Protein AF-A0A3D1L2X1-F1 (afdb_monomer)

Mean predicted aligned error: 6.36 Å

Secondary structure (DSSP, 8-state):
-----------------PPPSEEEEEEE-TTSPEEEEEEE-SSS-EEEEEEEEEEESB---SPSS-EEEE-SEEEEEEEE-B--SSS--EEEEEEEEESS-SS----TT-EEPPSS-TT-EE-EE-----TTSSTTS--SS---EEEE--TT-EEE-SS-EEEEEEE-SS--S-GGG-S-S-SSEEEEE-TTS-EEEEESEE-TT----TT-EE-TT-EEEEEPTT-SEEEEEEEEE-SSSSSEEEE-PEEEEETTEEE---TT--EE----HHHHTTTS-HHHHHHH--

Solvent-accessible surface area (backbone atoms only — not comparable to full-atom values): 16672 Å² total; per-residue (Å²): 138,86,84,80,83,82,81,82,80,80,80,80,77,79,77,80,76,76,81,64,59,62,46,79,48,74,49,70,51,98,86,45,28,40,40,36,35,34,35,28,72,43,87,38,60,34,21,36,40,49,51,70,84,40,74,38,53,43,56,86,86,70,69,83,83,40,69,43,82,32,52,56,37,80,35,83,71,56,66,38,47,49,71,53,91,88,61,68,58,44,72,42,71,48,76,48,78,37,84,22,35,42,79,51,76,77,66,77,81,50,69,27,38,53,49,45,56,66,72,41,77,41,35,36,37,81,62,88,74,61,78,38,40,62,45,95,54,57,68,97,67,80,51,63,49,24,28,57,43,52,53,67,43,55,29,25,32,34,51,48,24,28,29,62,44,82,31,43,91,62,86,84,72,64,73,89,75,53,94,57,58,52,50,18,21,39,30,26,42,28,90,51,26,36,32,38,37,36,39,36,27,33,52,91,83,61,84,75,49,77,62,38,77,44,50,26,71,36,82,64,34,21,28,26,85,92,34,58,45,38,39,39,34,34,35,24,44,41,77,88,49,93,59,66,48,61,48,81,70,21,30,31,56,43,100,90,38,65,41,73,81,47,61,89,48,78,34,54,30,50,73,56,57,74,64,41,35,70,90,46,53,77,68,51,38,70,73,74,61,118

Nearest PDB structures (foldseek):
  1zle-assembly3_C  TM=5.159E-01  e=8.251E-01  Pyrenophora tritici-repentis
  1zld-assembly1_A  TM=5.519E-01  e=1.074E+00  Pyrenophora tritici-repentis
  1zle-assembly2_B  TM=5.182E-01  e=1.019E+00  Pyrenophora tritici-repentis
  2kha-assembly1_A  TM=4.573E-01  e=3.806E+00  Plodia interpunctella
  1zlg-assembly1_A  TM=1.936E-01  e=1.726E+00  Homo sapiens

Sequence (290 aa):
MLKTLLFASFIFTVFAAKAQLVDVEYNYNNVGDCILGAHNQSKTPLYMNLWFTTLENTSFREPLPYIKKLDPGFNSLFTLPRESDEGAPYFIFQVKTFRSDPVPVINLDFPYLIPFAPGTKVKPVDVKNIDGFWGAEAPKAWKATGFEATPGMSVFAVRQGQVVEIAGARRTDDAQTWYNTWTNAITLLQPDGTLIIYRNVTDPQGNLALNQKIHAGELLGEVAPGSTELVVVVCHYSLYTEGLQFIIPQFLTAPSKTEIVNSAQNIEVVHPNEVRGLEMTKKEQRQLLK

Radius of gyration: 24.03 Å; Cα contacts (8 Å, |Δi|>4): 639; chains: 1; bounding box: 69×79×59 Å

pLDDT: mean 91.43, std 13.4, range [33.56, 98.81]

Foldseek 3Di:
DDDDDDDDDDPPPPPPDDDDQKDKDWDADPQQKIWIKMARQAQAKKKKFKDWPDKDQWDDDDDPRQIDIDGHGMDTGDITDGNDPPDHIDTDMDMDMWRFPQDFPDDQQQAFFDFADFQDKKFKEDDPAPQQFAHRDGPPDFDKIKIFDDWFGWTFGRAKFFWQDAAAPDDDDDPVSDPTRAHQKTWGQHPRGKIKMKHQHHAPVPPDDGRDIGFGGHTPGTRHPPDRMIMMWIWTHHPPDPDIDTGQHFYPQDPPDTHRHYRVDIGRGDDQLVSRCPPPDPVCSVVPVD

Structure (mmCIF, N/CA/C/O backbone):
data_AF-A0A3D1L2X1-F1
#
_entry.id   AF-A0A3D1L2X1-F1
#
loop_
_atom_site.group_PDB
_atom_site.id
_atom_site.type_symbol
_atom_site.label_atom_id
_atom_site.label_alt_id
_atom_site.label_comp_id
_atom_site.label_asym_id
_atom_site.label_entity_id
_atom_site.label_seq_id
_atom_site.pdbx_PDB_ins_code
_atom_site.Cartn_x
_atom_site.Cartn_y
_atom_site.Cartn_z
_atom_site.occupancy
_atom_site.B_iso_or_equiv
_atom_site.auth_seq_id
_atom_site.auth_comp_id
_atom_site.auth_asym_id
_atom_site.auth_atom_id
_atom_site.pdbx_PDB_model_num
ATOM 1 N N . MET A 1 1 ? 41.906 58.406 -20.140 1.00 37.94 1 MET A N 1
ATOM 2 C CA . MET A 1 1 ? 41.314 57.177 -20.712 1.00 37.94 1 MET A CA 1
ATOM 3 C C . MET A 1 1 ? 40.817 56.309 -19.567 1.00 37.94 1 MET A C 1
ATOM 5 O O . MET A 1 1 ? 41.631 55.742 -18.851 1.00 37.94 1 MET A O 1
ATOM 9 N N . LEU A 1 2 ? 39.504 56.292 -19.339 1.00 33.56 2 LEU A N 1
ATOM 10 C CA . LEU A 1 2 ? 38.855 55.536 -18.267 1.00 33.56 2 LEU A CA 1
ATOM 11 C C . LEU A 1 2 ? 38.567 54.120 -18.793 1.00 33.56 2 LEU A C 1
ATOM 13 O O . LEU A 1 2 ? 37.816 53.976 -19.754 1.00 33.56 2 LEU A O 1
ATOM 17 N N . LYS A 1 3 ? 39.215 53.091 -18.234 1.00 38.41 3 LYS A N 1
ATOM 18 C CA . LYS A 1 3 ? 38.955 51.689 -18.595 1.00 38.41 3 LYS A CA 1
ATOM 19 C C . LYS A 1 3 ? 37.738 51.196 -17.816 1.00 38.41 3 LYS A C 1
ATOM 21 O O . LYS A 1 3 ? 37.816 50.984 -16.611 1.00 38.41 3 LYS A O 1
ATOM 26 N N . THR A 1 4 ? 36.621 51.031 -18.511 1.00 45.16 4 THR A N 1
ATOM 27 C CA . THR A 1 4 ? 35.397 50.407 -18.007 1.00 45.16 4 THR A CA 1
ATOM 28 C C . THR A 1 4 ? 35.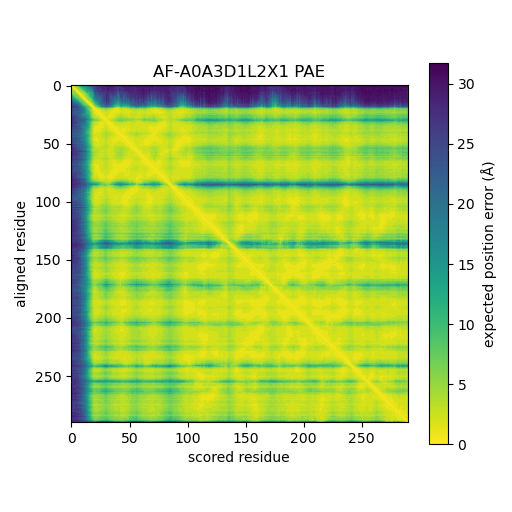649 48.913 -17.789 1.00 45.16 4 THR A C 1
ATOM 30 O O . THR A 1 4 ? 35.925 48.186 -18.742 1.00 45.16 4 THR A O 1
ATOM 33 N N . LEU A 1 5 ? 35.582 48.449 -16.540 1.00 47.47 5 LEU A N 1
ATOM 34 C CA . LEU A 1 5 ? 35.543 47.021 -16.219 1.00 47.47 5 LEU A CA 1
ATOM 35 C C . LEU A 1 5 ? 34.105 46.527 -16.438 1.00 47.47 5 LEU A C 1
ATOM 37 O O . LEU A 1 5 ? 33.202 46.916 -15.700 1.00 47.47 5 LEU A O 1
ATOM 41 N N . LEU A 1 6 ? 33.883 45.691 -17.455 1.00 42.88 6 LEU A N 1
ATOM 42 C CA . LEU A 1 6 ? 32.632 44.947 -17.605 1.00 42.88 6 LEU A CA 1
ATOM 43 C C . LEU A 1 6 ? 32.661 43.743 -16.656 1.00 42.88 6 LEU A C 1
ATOM 45 O O . LEU A 1 6 ? 33.463 42.828 -16.829 1.00 42.88 6 LEU A O 1
ATOM 49 N N . PHE A 1 7 ? 31.777 43.746 -15.663 1.00 43.47 7 PHE A N 1
ATOM 50 C CA . PHE A 1 7 ? 31.527 42.596 -14.801 1.00 43.47 7 PHE A CA 1
ATOM 51 C C . PHE A 1 7 ? 30.476 41.709 -15.485 1.00 43.47 7 PHE A C 1
ATOM 53 O O . PHE A 1 7 ? 29.294 42.048 -15.519 1.00 43.47 7 PHE A O 1
ATOM 60 N N . ALA A 1 8 ? 30.902 40.599 -16.088 1.00 49.09 8 ALA A N 1
ATOM 61 C CA . ALA A 1 8 ? 29.988 39.595 -16.621 1.00 49.09 8 ALA A CA 1
ATOM 62 C C . ALA A 1 8 ? 29.463 38.738 -15.458 1.00 49.09 8 ALA A C 1
ATOM 64 O O . ALA A 1 8 ? 30.187 37.911 -14.908 1.00 49.09 8 ALA A O 1
ATOM 65 N N . SER A 1 9 ? 28.211 38.966 -15.056 1.00 43.78 9 SER A N 1
ATOM 66 C CA . SER A 1 9 ? 27.520 38.122 -14.079 1.00 43.78 9 SER A CA 1
ATOM 67 C C . SER A 1 9 ? 27.088 36.823 -14.760 1.00 43.78 9 SER A C 1
ATOM 69 O O . SER A 1 9 ? 26.201 36.822 -15.614 1.00 43.78 9 SER A O 1
ATOM 71 N N . PHE A 1 10 ? 27.755 35.721 -14.423 1.00 43.09 10 PHE A N 1
ATOM 72 C CA . PHE A 1 10 ? 27.407 34.384 -14.893 1.00 43.09 10 PHE A CA 1
ATOM 73 C C . PHE A 1 10 ? 26.242 33.867 -14.039 1.00 43.09 10 PHE A C 1
ATOM 75 O O . PHE A 1 10 ? 26.434 33.398 -12.917 1.00 43.09 10 PHE A O 1
ATOM 82 N N . ILE A 1 11 ? 25.014 34.005 -14.543 1.00 43.75 11 ILE A N 1
ATOM 83 C CA . ILE A 1 11 ? 23.822 33.435 -13.909 1.00 43.75 11 ILE A CA 1
ATOM 84 C C . ILE A 1 11 ? 23.883 31.915 -14.107 1.00 43.75 11 ILE A C 1
ATOM 86 O O . ILE A 1 11 ? 23.482 31.397 -15.147 1.00 43.75 11 ILE A O 1
ATOM 90 N N . PHE A 1 12 ? 24.402 31.196 -13.109 1.00 40.75 12 PHE A N 1
ATOM 91 C CA . PHE A 1 12 ? 24.239 29.746 -13.004 1.00 40.75 12 PHE A CA 1
ATOM 92 C C . PHE A 1 12 ? 22.751 29.446 -12.798 1.00 40.75 12 PHE A C 1
ATOM 94 O O . PHE A 1 12 ? 22.217 29.555 -11.695 1.00 40.75 12 PHE A O 1
ATOM 101 N N . THR A 1 13 ? 22.060 29.082 -13.875 1.00 41.56 13 THR A N 1
ATOM 102 C CA . THR A 1 13 ? 20.742 28.454 -13.790 1.00 41.56 13 THR A CA 1
ATOM 103 C C . THR A 1 13 ? 20.958 27.028 -13.298 1.00 41.56 13 THR A C 1
ATOM 105 O O . THR A 1 13 ? 21.310 26.132 -14.061 1.00 41.56 13 THR A O 1
ATOM 108 N N . VAL A 1 14 ? 20.805 26.817 -11.990 1.00 45.09 14 VAL A N 1
ATOM 109 C CA . VAL A 1 14 ? 20.754 25.474 -11.411 1.00 45.09 14 VAL A CA 1
ATOM 110 C C . VAL A 1 14 ? 19.430 24.853 -11.849 1.00 45.09 14 VAL A C 1
ATOM 112 O O . VAL A 1 14 ? 18.386 25.085 -11.243 1.00 45.09 14 VAL A O 1
ATOM 115 N N . PHE A 1 15 ? 19.453 24.089 -12.940 1.00 42.91 15 PHE A N 1
ATOM 116 C CA . PHE A 1 15 ? 18.374 23.159 -13.243 1.00 42.91 15 PHE A CA 1
ATOM 117 C C . PHE A 1 15 ? 18.402 22.075 -12.165 1.00 42.91 15 PHE A C 1
ATOM 119 O O . PHE A 1 15 ? 19.273 21.208 -12.164 1.00 42.91 15 PHE A O 1
ATOM 126 N N . ALA A 1 16 ? 17.468 22.142 -11.216 1.00 42.88 16 ALA A N 1
ATOM 127 C CA . ALA A 1 16 ? 17.210 21.032 -10.315 1.00 42.88 16 ALA A CA 1
ATOM 128 C C . ALA A 1 16 ? 16.650 19.874 -11.154 1.00 42.88 16 ALA A C 1
ATOM 130 O O . ALA A 1 16 ? 15.464 19.849 -11.488 1.00 42.88 16 ALA A O 1
ATOM 131 N N . ALA A 1 17 ? 17.517 18.941 -11.546 1.00 47.84 17 ALA A N 1
ATOM 132 C CA . ALA A 1 17 ? 17.086 17.667 -12.094 1.00 47.84 17 ALA A CA 1
ATOM 133 C C . ALA A 1 17 ? 16.241 16.973 -11.018 1.00 47.84 17 ALA A C 1
ATOM 135 O O . ALA A 1 17 ? 16.738 16.664 -9.936 1.00 47.84 17 ALA A O 1
ATOM 136 N N . LYS A 1 18 ? 14.944 16.783 -11.281 1.00 55.06 18 LYS A N 1
ATOM 137 C CA . LYS A 1 18 ? 14.105 15.970 -10.400 1.00 55.06 18 LYS A CA 1
ATOM 138 C C . LYS A 1 18 ? 14.580 14.528 -10.518 1.00 55.06 18 LYS A C 1
ATOM 140 O O . LYS A 1 18 ? 14.515 13.960 -11.606 1.00 55.06 18 LYS A O 1
ATOM 145 N N . ALA A 1 19 ? 15.077 13.970 -9.420 1.00 64.81 19 ALA A N 1
ATOM 146 C CA . ALA A 1 19 ? 15.464 12.569 -9.362 1.00 64.81 19 ALA A CA 1
ATOM 147 C C . ALA A 1 19 ? 14.243 11.693 -9.694 1.00 64.81 19 ALA A C 1
ATOM 149 O O . ALA A 1 19 ? 13.163 11.877 -9.131 1.00 64.81 19 ALA A O 1
ATOM 150 N N . GLN A 1 20 ? 14.390 10.783 -10.656 1.00 82.25 20 GLN A N 1
ATOM 151 C CA . GLN A 1 20 ? 13.344 9.816 -10.981 1.00 82.25 20 GLN A CA 1
ATOM 152 C C . GLN A 1 20 ? 13.271 8.764 -9.869 1.00 82.25 20 GLN A C 1
ATOM 154 O O . GLN A 1 20 ? 14.296 8.297 -9.389 1.00 82.25 20 GLN A O 1
ATOM 159 N N . LEU A 1 21 ? 12.062 8.362 -9.462 1.00 91.00 21 LEU A N 1
ATOM 160 C CA . LEU A 1 21 ? 11.893 7.366 -8.390 1.00 91.00 21 LEU A CA 1
ATOM 161 C C . LEU A 1 21 ? 12.445 5.983 -8.759 1.00 91.00 21 LEU A C 1
ATOM 163 O O . LEU A 1 21 ? 12.795 5.208 -7.872 1.00 91.00 21 LEU A O 1
ATOM 167 N N . VAL A 1 22 ? 12.480 5.671 -10.055 1.00 95.31 22 VAL A N 1
ATOM 168 C CA . VAL A 1 22 ? 13.028 4.430 -10.597 1.00 95.31 22 VAL A CA 1
ATOM 169 C C . VAL A 1 22 ? 13.954 4.785 -11.745 1.00 95.31 22 VAL A C 1
ATOM 171 O O . VAL A 1 22 ? 13.546 5.512 -12.648 1.00 95.31 22 VAL A O 1
ATOM 174 N N . ASP A 1 23 ? 15.166 4.249 -11.693 1.00 95.75 23 ASP A N 1
ATOM 175 C CA . ASP A 1 23 ? 16.154 4.318 -12.765 1.00 95.75 23 ASP A CA 1
ATOM 176 C C . ASP A 1 23 ? 16.350 2.916 -13.348 1.00 95.75 23 ASP A C 1
ATOM 178 O O . ASP A 1 23 ? 16.510 1.960 -12.587 1.00 95.75 23 ASP A O 1
ATOM 182 N N . VAL A 1 24 ? 16.278 2.774 -14.671 1.00 97.00 24 VAL A N 1
ATOM 183 C CA . VAL A 1 24 ? 16.453 1.485 -15.358 1.00 97.00 24 VAL A CA 1
ATOM 184 C C . VAL A 1 24 ? 17.792 1.504 -16.066 1.00 97.00 24 VAL A C 1
ATOM 186 O O . VAL A 1 24 ? 18.023 2.314 -16.962 1.00 97.00 24 VAL A O 1
ATOM 189 N N . GLU A 1 25 ? 18.646 0.566 -15.689 1.00 96.25 25 GLU A N 1
ATOM 190 C CA . GLU A 1 25 ? 19.986 0.414 -16.232 1.00 96.25 25 GLU A CA 1
ATOM 191 C C . GLU A 1 25 ? 20.117 -0.896 -16.999 1.00 96.25 25 GLU A C 1
ATOM 193 O O . GLU A 1 25 ? 19.369 -1.857 -16.791 1.00 96.25 25 GLU A O 1
ATOM 198 N N . TYR A 1 26 ? 21.087 -0.940 -17.905 1.00 96.00 26 TYR A N 1
ATOM 199 C CA . TYR A 1 26 ? 21.384 -2.143 -18.658 1.00 96.00 26 TYR A CA 1
ATOM 200 C C . TYR A 1 26 ? 22.872 -2.249 -18.968 1.00 96.00 26 TYR A C 1
ATOM 202 O O . TYR A 1 26 ? 23.561 -1.246 -19.140 1.00 96.00 26 TYR A O 1
ATOM 210 N N . ASN A 1 27 ? 23.361 -3.484 -19.053 1.00 94.50 27 ASN A N 1
ATOM 211 C CA . ASN A 1 27 ? 24.742 -3.799 -19.407 1.00 94.50 27 ASN A CA 1
ATOM 212 C C . ASN A 1 27 ? 24.788 -5.014 -20.334 1.00 94.50 27 ASN A C 1
ATOM 214 O O . ASN A 1 27 ? 23.930 -5.891 -20.257 1.00 94.50 27 ASN A O 1
ATOM 218 N N . TYR A 1 28 ? 25.812 -5.092 -21.180 1.00 93.25 28 TYR A N 1
ATOM 219 C CA . TYR A 1 28 ? 26.041 -6.260 -22.028 1.00 93.25 28 TYR A CA 1
ATOM 220 C C . TYR A 1 28 ? 26.983 -7.249 -21.347 1.00 93.25 28 TYR A C 1
ATOM 222 O O . TYR A 1 28 ? 28.000 -6.855 -20.775 1.00 93.25 28 TYR A O 1
ATOM 230 N N . ASN A 1 29 ? 26.652 -8.537 -21.407 1.00 91.00 29 ASN A N 1
ATOM 231 C CA . ASN A 1 29 ? 27.543 -9.598 -20.946 1.00 91.00 29 ASN A CA 1
ATOM 232 C C . ASN A 1 29 ? 28.569 -9.984 -22.035 1.00 91.00 29 ASN A C 1
ATOM 234 O O . ASN A 1 29 ? 28.529 -9.498 -23.165 1.00 91.00 29 ASN A O 1
ATOM 238 N N . ASN A 1 30 ? 29.478 -10.909 -21.711 1.00 89.19 30 ASN A N 1
ATOM 239 C CA . ASN A 1 30 ? 30.539 -11.346 -22.631 1.00 89.19 30 ASN A CA 1
ATOM 240 C C . ASN A 1 30 ? 30.032 -12.086 -23.885 1.00 89.19 30 ASN A C 1
ATOM 242 O O . ASN A 1 30 ? 30.796 -12.238 -24.834 1.00 89.19 30 ASN A O 1
ATOM 246 N N . VAL A 1 31 ? 28.787 -12.577 -23.888 1.00 87.62 31 VAL A N 1
ATOM 247 C CA . VAL A 1 31 ? 28.169 -13.251 -25.047 1.00 87.62 31 VAL A CA 1
ATOM 248 C C . VAL A 1 31 ? 27.263 -12.315 -25.861 1.00 87.62 31 VAL A C 1
ATOM 250 O O . VAL A 1 31 ? 26.707 -12.722 -26.881 1.00 87.62 31 VAL A O 1
ATOM 253 N N . GLY A 1 32 ? 27.171 -11.043 -25.455 1.00 89.00 32 GLY A N 1
ATOM 254 C CA . GLY A 1 32 ? 26.428 -9.994 -26.148 1.00 89.00 32 GLY A CA 1
ATOM 255 C C . GLY A 1 32 ? 24.963 -9.856 -25.735 1.00 89.00 32 GLY A C 1
ATOM 256 O O . GLY A 1 32 ? 24.271 -9.026 -26.321 1.00 89.00 32 GLY A O 1
ATOM 257 N N . ASP A 1 33 ? 24.483 -10.608 -24.739 1.00 92.94 33 ASP A N 1
ATOM 258 C CA . ASP A 1 33 ? 23.130 -10.412 -24.207 1.00 92.94 33 ASP A CA 1
ATOM 259 C C . ASP A 1 33 ? 23.068 -9.136 -23.371 1.00 92.94 33 ASP A C 1
ATOM 261 O O . ASP A 1 33 ? 24.025 -8.788 -22.671 1.00 92.94 33 ASP A O 1
ATOM 265 N N . CYS A 1 34 ? 21.914 -8.475 -23.383 1.00 95.44 34 CYS A N 1
ATOM 266 C CA . CYS A 1 34 ? 21.672 -7.283 -22.587 1.00 95.44 34 CYS A CA 1
ATOM 267 C C . CYS A 1 34 ? 20.942 -7.643 -21.286 1.00 95.44 34 CYS A C 1
ATOM 269 O O . CYS A 1 34 ? 19.832 -8.171 -21.310 1.00 95.44 34 CYS A O 1
ATOM 271 N N . ILE A 1 35 ? 21.557 -7.364 -20.141 1.00 96.12 35 ILE A N 1
ATOM 272 C CA . ILE A 1 35 ? 21.000 -7.607 -18.808 1.00 96.12 35 ILE A CA 1
ATOM 273 C C . ILE A 1 35 ? 20.418 -6.297 -18.290 1.00 96.12 35 ILE A C 1
ATOM 275 O O . ILE A 1 35 ? 21.149 -5.311 -18.193 1.00 96.12 35 ILE A O 1
ATOM 279 N N . LEU A 1 36 ? 19.134 -6.299 -17.928 1.00 97.75 36 LEU A N 1
ATOM 280 C CA . LEU A 1 36 ? 18.443 -5.129 -17.395 1.00 97.75 36 LEU A CA 1
ATOM 281 C C . LEU A 1 36 ? 18.272 -5.226 -15.874 1.00 97.75 36 LEU A C 1
ATOM 283 O O . LEU A 1 36 ? 17.921 -6.273 -15.317 1.00 97.75 36 LEU A O 1
ATOM 287 N N . GLY A 1 37 ? 18.470 -4.092 -15.212 1.00 98.00 37 GLY A N 1
ATOM 288 C CA . GLY A 1 37 ? 18.236 -3.878 -13.790 1.00 98.00 37 GLY A CA 1
ATOM 289 C C . GLY A 1 37 ? 17.453 -2.590 -13.554 1.00 98.00 37 GLY A C 1
ATOM 290 O O . GLY A 1 37 ? 17.338 -1.742 -14.437 1.00 98.00 37 GLY A O 1
ATOM 291 N N . ALA A 1 38 ? 16.896 -2.440 -12.358 1.00 98.12 38 ALA A N 1
ATOM 292 C CA . ALA A 1 38 ? 16.275 -1.193 -11.935 1.00 98.12 38 ALA A CA 1
ATOM 293 C C . ALA A 1 38 ? 16.657 -0.831 -10.502 1.00 98.12 38 ALA A C 1
ATOM 295 O O . ALA A 1 38 ? 16.663 -1.680 -9.609 1.00 98.12 38 ALA A O 1
ATOM 296 N N . HIS A 1 39 ? 16.893 0.454 -10.271 1.00 97.94 39 HIS A N 1
ATOM 297 C CA . HIS A 1 39 ? 17.093 1.038 -8.957 1.00 97.94 39 HIS A CA 1
ATOM 298 C C . HIS A 1 39 ? 15.836 1.784 -8.513 1.00 97.94 39 HIS A C 1
ATOM 300 O O . HIS A 1 39 ? 15.497 2.828 -9.066 1.00 97.94 39 HIS A O 1
ATOM 306 N N . ASN A 1 40 ? 15.165 1.283 -7.475 1.00 97.06 40 ASN A N 1
ATOM 307 C CA . ASN A 1 40 ? 14.138 2.035 -6.761 1.00 97.06 40 ASN A CA 1
ATOM 308 C C . ASN A 1 40 ? 14.818 2.968 -5.749 1.00 97.06 40 ASN A C 1
ATOM 310 O O . ASN A 1 40 ? 15.393 2.513 -4.759 1.00 97.06 40 ASN A O 1
ATOM 314 N N . GLN A 1 41 ? 14.745 4.274 -6.002 1.00 94.69 41 GLN A N 1
ATOM 315 C CA . GLN A 1 41 ? 15.346 5.316 -5.164 1.00 94.69 41 GLN A CA 1
ATOM 316 C C . GLN A 1 41 ? 14.459 5.710 -3.973 1.00 94.69 41 GLN A C 1
ATOM 318 O O . GLN A 1 41 ? 14.877 6.477 -3.105 1.00 94.69 41 GLN A O 1
ATOM 323 N N . SER A 1 42 ? 13.222 5.213 -3.922 1.00 93.38 42 SER A N 1
ATOM 324 C CA . SER A 1 42 ? 12.310 5.483 -2.816 1.00 93.38 42 SER A CA 1
ATOM 325 C C . SER A 1 42 ? 12.575 4.567 -1.618 1.00 93.38 42 SER A C 1
ATOM 327 O O . SER A 1 42 ? 13.215 3.521 -1.714 1.00 93.38 42 SER A O 1
ATOM 329 N N . LYS A 1 43 ? 12.064 4.971 -0.452 1.00 94.38 43 LYS A N 1
ATOM 330 C CA . LYS A 1 43 ? 12.229 4.214 0.796 1.00 94.38 43 LYS A CA 1
ATOM 331 C C . LYS A 1 43 ? 11.315 2.993 0.886 1.00 94.38 43 LYS A C 1
ATOM 333 O O . LYS A 1 43 ? 11.463 2.233 1.834 1.00 94.38 43 LYS A O 1
ATOM 338 N N . THR A 1 44 ? 10.359 2.823 -0.026 1.00 95.75 44 THR A N 1
ATOM 339 C CA . THR A 1 44 ? 9.333 1.770 0.029 1.00 95.75 44 THR A CA 1
ATOM 340 C C . THR A 1 44 ? 9.134 1.131 -1.345 1.00 95.75 44 THR A C 1
ATOM 342 O O . THR A 1 44 ? 9.608 1.675 -2.342 1.00 95.75 44 THR A O 1
ATOM 345 N N . PRO A 1 45 ? 8.504 -0.051 -1.448 1.00 97.00 45 PRO A N 1
ATOM 346 C CA . PRO A 1 45 ? 8.378 -0.715 -2.736 1.00 97.00 45 PRO A CA 1
ATOM 347 C C . PRO A 1 45 ? 7.542 0.078 -3.742 1.00 97.00 45 PRO A C 1
ATOM 349 O O . PRO A 1 45 ? 6.575 0.741 -3.380 1.00 97.00 45 PRO A O 1
ATOM 352 N N . LEU A 1 46 ? 7.886 -0.051 -5.019 1.00 97.00 46 LEU A N 1
ATOM 353 C CA . LEU A 1 46 ? 7.124 0.483 -6.148 1.00 97.00 46 LEU A CA 1
ATOM 354 C C . LEU A 1 46 ? 6.801 -0.641 -7.125 1.00 97.00 46 LEU A C 1
ATOM 356 O O . LEU A 1 46 ? 7.452 -1.679 -7.120 1.00 97.00 46 LEU A O 1
ATOM 360 N N . TYR A 1 47 ? 5.829 -0.427 -8.000 1.00 97.81 47 TYR A N 1
ATOM 361 C CA . TYR A 1 47 ? 5.582 -1.301 -9.141 1.00 97.81 47 TYR A CA 1
ATOM 362 C C . TYR A 1 47 ? 6.000 -0.581 -10.409 1.00 97.81 47 TYR A C 1
ATOM 364 O O . TYR A 1 47 ? 5.665 0.586 -10.604 1.00 97.81 47 TYR A O 1
ATOM 372 N N . MET A 1 48 ? 6.732 -1.271 -11.270 1.00 97.69 48 MET A N 1
ATOM 373 C CA . MET A 1 48 ? 7.203 -0.749 -12.541 1.00 97.69 48 MET A CA 1
ATOM 374 C C . MET A 1 48 ? 6.564 -1.535 -13.675 1.00 97.69 48 MET A C 1
ATOM 376 O O . MET A 1 48 ? 6.724 -2.749 -13.734 1.00 97.69 48 MET A O 1
ATOM 380 N N . ASN A 1 49 ? 5.887 -0.834 -14.581 1.00 97.81 49 ASN A N 1
ATOM 381 C CA . ASN A 1 49 ? 5.559 -1.344 -15.904 1.00 97.81 49 ASN A CA 1
ATOM 382 C C . ASN A 1 49 ? 6.637 -0.881 -16.888 1.00 97.81 49 ASN A C 1
ATOM 384 O O . ASN A 1 49 ? 6.856 0.328 -17.016 1.00 97.81 49 ASN A O 1
ATOM 388 N N . LEU A 1 50 ? 7.276 -1.823 -17.576 1.00 97.75 50 LEU A N 1
ATOM 389 C CA . LEU A 1 50 ? 8.242 -1.551 -18.639 1.00 97.75 50 LEU A CA 1
ATOM 390 C C . LEU A 1 50 ? 7.741 -2.193 -19.929 1.00 97.75 50 LEU A C 1
ATOM 392 O O . LEU A 1 50 ? 7.387 -3.369 -19.949 1.00 97.75 50 LEU A O 1
ATOM 396 N N . TRP A 1 51 ? 7.725 -1.424 -21.014 1.00 97.31 51 TRP A N 1
ATOM 397 C CA . TRP A 1 51 ? 7.370 -1.934 -22.336 1.00 97.31 51 TRP A CA 1
ATOM 398 C C . TRP A 1 51 ? 8.301 -1.379 -23.404 1.00 97.31 51 TRP A C 1
ATOM 400 O O . TRP A 1 51 ? 8.795 -0.256 -23.302 1.00 97.31 51 TRP A O 1
ATOM 410 N N . PHE A 1 52 ? 8.524 -2.175 -24.443 1.00 97.38 52 PHE A N 1
ATOM 411 C CA . PHE A 1 52 ? 9.342 -1.782 -25.578 1.00 97.38 52 PHE A CA 1
ATOM 412 C C . PHE A 1 52 ? 8.493 -1.113 -26.655 1.00 97.38 52 PHE A C 1
ATOM 414 O O . PHE A 1 52 ? 7.414 -1.594 -26.998 1.00 97.38 52 PHE A O 1
ATOM 421 N N . THR A 1 53 ? 8.997 -0.015 -27.208 1.00 97.06 53 THR A N 1
ATOM 422 C CA . THR A 1 53 ? 8.479 0.583 -28.447 1.00 97.06 53 THR A CA 1
ATOM 423 C C . THR A 1 53 ? 9.252 0.092 -29.668 1.00 97.06 53 THR A C 1
ATOM 425 O O . THR A 1 53 ? 8.714 0.118 -30.770 1.00 97.06 53 THR A O 1
ATOM 428 N N . THR A 1 54 ? 10.486 -0.380 -29.462 1.00 96.44 54 THR A N 1
ATOM 429 C CA . THR A 1 54 ? 11.346 -0.976 -30.491 1.00 96.44 54 THR A CA 1
ATOM 430 C C . THR A 1 54 ? 12.159 -2.116 -29.880 1.00 96.44 54 THR A C 1
ATOM 432 O O . THR A 1 54 ? 12.683 -1.957 -28.776 1.00 96.44 54 THR A O 1
ATOM 435 N N . LEU A 1 55 ? 12.277 -3.233 -30.601 1.00 95.56 55 LEU A N 1
ATOM 436 C CA . LEU A 1 55 ? 13.124 -4.388 -30.282 1.00 95.56 55 LEU A CA 1
ATOM 437 C C . LEU A 1 55 ? 13.709 -4.940 -31.587 1.00 95.56 55 LEU A C 1
ATOM 439 O O . LEU A 1 55 ? 12.955 -5.311 -32.485 1.00 95.56 55 LEU A O 1
ATOM 443 N N . GLU A 1 56 ? 15.033 -5.007 -31.679 1.00 95.69 56 GLU A N 1
ATOM 444 C CA . GLU A 1 56 ? 15.775 -5.507 -32.836 1.00 95.69 56 GLU A CA 1
ATOM 445 C C . GLU A 1 56 ? 16.952 -6.381 -32.378 1.00 95.69 56 GLU A C 1
ATOM 447 O O . GLU A 1 56 ? 17.630 -6.071 -31.395 1.00 95.69 56 GLU A O 1
ATOM 452 N N . ASN A 1 57 ? 17.198 -7.477 -33.103 1.00 94.56 57 ASN A N 1
ATOM 453 C CA . ASN A 1 57 ? 18.226 -8.482 -32.794 1.00 94.56 57 ASN A CA 1
ATOM 454 C C . ASN A 1 57 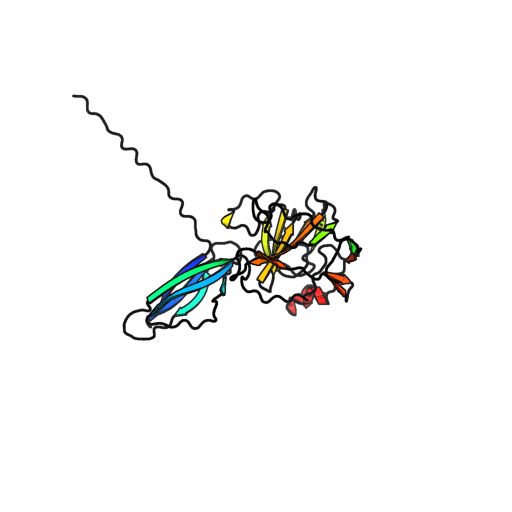? 18.132 -9.090 -31.371 1.00 94.56 57 ASN A C 1
ATOM 456 O O . ASN A 1 57 ? 19.137 -9.467 -30.763 1.00 94.56 57 ASN A O 1
ATOM 460 N N . THR A 1 58 ? 16.918 -9.159 -30.820 1.00 95.81 58 THR A N 1
ATOM 461 C CA . THR A 1 58 ? 16.616 -9.741 -29.506 1.00 95.81 58 THR A CA 1
ATOM 462 C C . THR A 1 58 ? 15.128 -10.080 -29.387 1.00 95.81 58 THR A C 1
ATOM 464 O O . THR A 1 58 ? 14.292 -9.478 -30.062 1.00 95.81 58 THR A O 1
ATOM 467 N N . SER A 1 59 ? 14.774 -10.957 -28.443 1.00 93.56 59 SER A N 1
ATOM 468 C CA . SER A 1 59 ? 13.388 -11.234 -28.043 1.00 93.56 59 SER A CA 1
ATOM 469 C C . SER A 1 59 ? 13.136 -10.941 -26.569 1.00 93.56 59 SER A C 1
ATOM 471 O O . SER A 1 59 ? 13.954 -11.236 -25.700 1.00 93.56 59 SER A O 1
ATOM 473 N N . PHE A 1 60 ? 11.954 -10.401 -26.270 1.00 96.00 60 PHE A N 1
ATOM 474 C CA . PHE A 1 60 ? 11.466 -10.259 -24.903 1.00 96.00 60 PHE A CA 1
ATOM 475 C C . PHE A 1 60 ? 10.626 -11.480 -24.516 1.00 96.00 60 PHE A C 1
ATOM 477 O O . PHE A 1 60 ? 9.669 -11.815 -25.214 1.00 96.00 60 PHE A O 1
ATOM 484 N N . ARG A 1 61 ? 11.005 -12.169 -23.433 1.00 94.12 61 ARG A N 1
ATOM 485 C CA . ARG A 1 61 ? 10.451 -13.489 -23.062 1.00 94.12 61 ARG A CA 1
ATOM 486 C C . ARG A 1 61 ? 9.654 -13.495 -21.759 1.00 94.12 61 ARG A C 1
ATOM 488 O O . ARG A 1 61 ? 9.243 -14.560 -21.307 1.00 94.12 61 ARG A O 1
ATOM 495 N N . GLU A 1 62 ? 9.435 -12.330 -21.163 1.00 96.25 62 GLU A N 1
ATOM 496 C CA . GLU A 1 62 ? 8.626 -12.216 -19.953 1.00 96.25 62 GLU A CA 1
ATOM 497 C C . GLU A 1 62 ? 7.129 -12.090 -20.289 1.00 96.25 62 GLU A C 1
ATOM 499 O O . GLU A 1 62 ? 6.770 -11.642 -21.384 1.00 96.25 62 GLU A O 1
ATOM 504 N N . PRO A 1 63 ? 6.234 -12.440 -19.348 1.00 94.75 63 PRO A N 1
ATOM 505 C CA . PRO A 1 63 ? 4.803 -12.209 -19.502 1.00 94.75 63 PRO A CA 1
ATOM 506 C C . PRO A 1 63 ? 4.463 -10.730 -19.736 1.00 94.75 63 PRO A C 1
ATOM 508 O O . PRO A 1 63 ? 5.043 -9.838 -19.116 1.00 94.75 63 PRO A O 1
ATOM 511 N N . LEU A 1 64 ? 3.477 -10.483 -20.607 1.00 94.62 64 LEU A N 1
ATOM 512 C CA . LEU A 1 64 ? 2.938 -9.150 -20.877 1.00 94.62 64 LEU A CA 1
ATOM 513 C C . LEU A 1 64 ? 1.574 -8.947 -20.191 1.00 94.62 64 LEU A C 1
ATOM 515 O O . LEU A 1 64 ? 0.745 -9.860 -20.231 1.00 94.62 64 LEU A O 1
ATOM 519 N N . PRO A 1 65 ? 1.294 -7.749 -19.640 1.00 96.44 65 PRO A N 1
ATOM 520 C CA . PRO A 1 65 ? 2.225 -6.628 -19.459 1.00 96.44 65 PRO A CA 1
ATOM 521 C C . PRO A 1 65 ? 3.334 -6.959 -18.445 1.00 96.44 65 PRO A C 1
ATOM 523 O O . PRO A 1 65 ? 3.078 -7.636 -17.450 1.00 96.44 65 PRO A O 1
ATOM 526 N N . TYR A 1 66 ? 4.556 -6.466 -18.680 1.00 97.88 66 TYR A N 1
ATOM 527 C CA . TYR A 1 66 ? 5.664 -6.717 -17.760 1.00 97.88 66 TYR A CA 1
ATOM 528 C C . TYR A 1 66 ? 5.610 -5.756 -16.581 1.00 97.88 66 TYR A C 1
ATOM 530 O O . TYR A 1 66 ? 5.974 -4.583 -16.689 1.00 97.88 66 TYR A O 1
ATOM 538 N N . ILE A 1 67 ? 5.158 -6.279 -15.445 1.00 97.69 67 ILE A N 1
ATOM 539 C CA . ILE A 1 67 ? 5.050 -5.542 -14.193 1.00 97.69 67 ILE A CA 1
ATOM 540 C C . ILE A 1 67 ? 5.940 -6.205 -13.153 1.00 97.69 67 ILE A C 1
ATOM 542 O O . ILE A 1 67 ? 5.831 -7.399 -12.878 1.00 97.69 67 ILE A O 1
ATOM 546 N N . LYS A 1 68 ? 6.818 -5.408 -12.547 1.00 97.75 68 LYS A N 1
ATOM 547 C CA . LYS A 1 68 ? 7.744 -5.861 -11.513 1.00 97.75 68 LYS A CA 1
ATOM 548 C C . LYS A 1 68 ? 7.567 -5.024 -10.254 1.00 97.75 68 LYS A C 1
ATOM 550 O O . LYS A 1 68 ? 7.667 -3.799 -10.309 1.00 97.75 68 LYS A O 1
ATOM 555 N N . LYS A 1 69 ? 7.347 -5.682 -9.111 1.00 97.94 69 LYS A N 1
ATOM 556 C CA . LYS A 1 69 ? 7.535 -5.051 -7.799 1.00 97.94 69 LYS A CA 1
ATOM 557 C C . LYS A 1 69 ? 9.033 -4.830 -7.579 1.00 97.94 69 LYS A C 1
ATOM 559 O O . LYS A 1 69 ? 9.810 -5.778 -7.686 1.00 97.94 69 LYS A O 1
ATOM 564 N N . LEU A 1 70 ? 9.409 -3.592 -7.293 1.00 98.19 70 LEU A N 1
ATOM 565 C CA . LEU A 1 70 ? 10.768 -3.147 -7.022 1.00 98.19 70 LEU A CA 1
ATOM 566 C C . LEU A 1 70 ? 10.895 -2.808 -5.540 1.00 98.19 70 LEU A C 1
ATOM 568 O O . LEU A 1 70 ? 10.336 -1.807 -5.081 1.00 98.19 70 LEU A O 1
ATOM 572 N N . ASP A 1 71 ? 11.641 -3.614 -4.795 1.00 97.50 71 ASP A N 1
ATOM 573 C CA . ASP A 1 71 ? 12.011 -3.272 -3.422 1.00 97.50 71 ASP A CA 1
ATOM 574 C C . ASP A 1 71 ? 13.033 -2.116 -3.423 1.00 97.50 71 ASP A C 1
ATOM 576 O O . ASP A 1 71 ? 13.678 -1.880 -4.448 1.00 97.50 71 ASP A O 1
ATOM 580 N N . PRO A 1 72 ? 13.180 -1.349 -2.327 1.00 96.75 72 PRO A N 1
ATOM 581 C CA . PRO A 1 72 ? 14.170 -0.273 -2.254 1.00 96.75 72 PRO A CA 1
ATOM 582 C C . PRO A 1 72 ? 15.582 -0.745 -2.636 1.00 96.75 72 PRO A C 1
ATOM 584 O O . PRO A 1 72 ? 16.064 -1.755 -2.123 1.00 96.75 72 PRO A O 1
ATOM 587 N N . GLY A 1 73 ? 16.264 0.007 -3.505 1.00 97.00 73 GLY A N 1
ATOM 588 C CA . GLY A 1 73 ? 17.580 -0.357 -4.037 1.00 97.00 73 GLY A CA 1
ATOM 589 C C . GLY A 1 73 ? 17.526 -1.099 -5.378 1.00 97.00 73 GLY A C 1
ATOM 590 O O . GLY A 1 73 ? 16.637 -0.859 -6.196 1.00 97.00 73 GLY A O 1
ATOM 591 N N . PHE A 1 74 ? 18.534 -1.940 -5.633 1.00 97.69 74 PHE A N 1
ATOM 592 C CA . PHE A 1 74 ? 18.700 -2.651 -6.905 1.00 97.69 74 PHE A CA 1
ATOM 593 C C . PHE A 1 74 ? 17.769 -3.862 -7.017 1.00 97.69 74 PHE A C 1
ATOM 595 O O . PHE A 1 74 ? 17.658 -4.666 -6.092 1.00 97.69 74 PHE A O 1
ATOM 602 N N . ASN A 1 75 ? 17.166 -4.027 -8.191 1.00 98.44 75 ASN A N 1
ATOM 603 C CA . ASN A 1 75 ? 16.312 -5.146 -8.552 1.00 98.44 75 ASN A CA 1
ATOM 604 C C . ASN A 1 75 ? 16.727 -5.680 -9.924 1.00 98.44 75 ASN A C 1
ATOM 606 O O . ASN A 1 75 ? 16.708 -4.947 -10.914 1.00 98.44 75 ASN A O 1
ATOM 610 N N . SER A 1 76 ? 17.026 -6.976 -10.006 1.00 97.75 76 SER A N 1
ATOM 611 C CA . SER A 1 76 ? 17.200 -7.644 -11.297 1.00 97.75 76 SER A CA 1
ATOM 612 C C . SER A 1 76 ? 15.865 -7.722 -12.040 1.00 97.75 76 SER A C 1
ATOM 614 O O . SER A 1 76 ? 14.848 -8.113 -11.451 1.00 97.75 76 SER A O 1
ATOM 616 N N . LEU A 1 77 ? 15.874 -7.384 -13.331 1.00 97.50 77 LEU A N 1
ATOM 617 C CA . LEU A 1 77 ? 14.696 -7.475 -14.190 1.00 97.50 77 LEU A CA 1
ATOM 618 C C . LEU A 1 77 ? 14.734 -8.762 -15.013 1.00 97.50 77 LEU A C 1
ATOM 620 O O . LEU A 1 77 ? 14.255 -9.796 -14.554 1.00 97.50 77 LEU A O 1
ATOM 624 N N . PHE A 1 78 ? 15.308 -8.690 -16.208 1.00 97.19 78 PHE A N 1
ATOM 625 C CA . PHE A 1 78 ? 15.363 -9.761 -17.193 1.00 97.19 78 PHE A CA 1
ATOM 626 C C . PHE A 1 78 ? 16.578 -9.571 -18.103 1.00 97.19 78 PHE A C 1
ATOM 628 O O . PHE A 1 78 ? 17.235 -8.527 -18.090 1.00 97.19 78 PHE A O 1
ATOM 635 N N . THR A 1 79 ? 16.847 -10.588 -18.916 1.00 96.56 79 THR A N 1
ATOM 636 C CA . THR A 1 79 ? 17.895 -10.559 -19.936 1.00 96.56 79 THR A CA 1
ATOM 637 C C . THR A 1 79 ? 17.256 -10.610 -21.318 1.00 96.56 79 THR A C 1
ATOM 639 O O . THR A 1 79 ? 16.396 -11.448 -21.580 1.00 96.56 79 THR A O 1
ATOM 642 N N . LEU A 1 80 ? 17.698 -9.721 -22.198 1.00 96.56 80 LEU A N 1
ATOM 643 C CA . LEU A 1 80 ? 17.407 -9.708 -23.625 1.00 96.56 80 LEU A CA 1
ATOM 644 C C . LEU A 1 80 ? 18.526 -10.469 -24.358 1.00 96.56 80 LEU A C 1
ATOM 646 O O . LEU A 1 80 ? 19.644 -9.948 -24.451 1.00 96.56 80 LEU A O 1
ATOM 650 N N . PRO A 1 81 ? 18.276 -11.712 -24.810 1.00 94.62 81 PRO A N 1
ATOM 651 C CA . PRO A 1 81 ? 19.292 -12.518 -25.467 1.00 94.62 81 PRO A CA 1
ATOM 652 C C . PRO A 1 81 ? 19.577 -11.994 -26.873 1.00 94.62 81 PRO A C 1
ATOM 654 O O . PRO A 1 81 ? 18.653 -11.684 -27.626 1.00 94.62 81 PRO A O 1
ATOM 657 N N . ARG A 1 82 ? 20.853 -11.969 -27.256 1.00 94.00 82 ARG A N 1
ATOM 658 C CA . ARG A 1 82 ? 21.242 -11.634 -28.627 1.00 94.00 82 ARG A CA 1
ATOM 659 C C . ARG A 1 82 ? 20.837 -12.765 -29.573 1.00 94.00 82 ARG A C 1
ATOM 661 O O . ARG A 1 82 ? 21.189 -13.920 -29.342 1.00 94.00 82 ARG A O 1
ATOM 668 N N . GLU A 1 83 ? 20.105 -12.441 -30.637 1.00 93.25 83 GLU A N 1
ATOM 669 C CA . GLU A 1 83 ? 19.575 -13.456 -31.565 1.00 93.25 83 GLU A CA 1
ATOM 670 C C . GLU A 1 83 ? 20.501 -13.777 -32.739 1.00 93.25 83 GLU A C 1
ATOM 672 O O . GLU A 1 83 ? 20.480 -14.897 -33.247 1.00 93.25 83 GLU A O 1
ATOM 677 N N . SER A 1 84 ? 21.338 -12.828 -33.151 1.00 89.50 84 SER A N 1
ATOM 678 C CA . SER A 1 84 ? 22.325 -13.015 -34.211 1.00 89.50 84 SER A CA 1
ATOM 679 C C . SER A 1 84 ? 23.644 -12.318 -33.888 1.00 89.50 84 SER A C 1
ATOM 681 O O . SER A 1 84 ? 23.698 -11.369 -33.103 1.00 89.50 84 SER A O 1
ATOM 683 N N . ASP A 1 85 ? 24.719 -12.763 -34.539 1.00 84.75 85 ASP A N 1
ATOM 684 C CA . ASP A 1 85 ? 26.034 -12.127 -34.428 1.00 84.75 85 ASP A CA 1
ATOM 685 C C . ASP A 1 85 ? 26.116 -10.763 -35.145 1.00 84.75 85 ASP A C 1
ATOM 687 O O . ASP A 1 85 ? 27.101 -10.039 -34.980 1.00 84.75 85 ASP A O 1
ATOM 691 N N . GLU A 1 86 ? 25.084 -10.382 -35.907 1.00 79.88 86 GLU A N 1
ATOM 692 C CA . GLU A 1 86 ? 25.004 -9.117 -36.641 1.00 79.88 86 GLU A CA 1
ATOM 693 C C . GLU A 1 86 ? 24.592 -7.961 -35.713 1.00 79.88 86 GLU A C 1
ATOM 695 O O . GLU A 1 86 ? 23.463 -7.479 -35.709 1.00 79.88 86 GLU A O 1
ATOM 700 N N . GLY A 1 87 ? 25.547 -7.497 -34.906 1.00 80.62 87 GLY A N 1
ATOM 701 C CA . GLY A 1 87 ? 25.385 -6.332 -34.034 1.00 80.62 87 GLY A CA 1
ATOM 702 C C . GLY A 1 87 ? 24.858 -6.653 -32.633 1.00 80.62 87 GLY A C 1
ATOM 703 O O . GLY A 1 87 ? 24.603 -7.802 -32.277 1.00 80.62 87 GLY A O 1
ATOM 704 N N . ALA A 1 88 ? 24.753 -5.619 -31.798 1.00 85.38 88 ALA A N 1
ATOM 705 C CA . ALA A 1 88 ? 24.178 -5.733 -30.459 1.00 85.38 88 ALA A CA 1
ATOM 706 C C . ALA A 1 88 ? 22.644 -5.605 -30.517 1.00 85.38 88 ALA A C 1
ATOM 708 O O . ALA A 1 88 ? 22.136 -4.964 -31.440 1.00 85.38 88 ALA A O 1
ATOM 709 N N . PRO A 1 89 ? 21.906 -6.162 -29.539 1.00 91.50 89 PRO A N 1
ATOM 710 C CA . PRO A 1 89 ? 20.498 -5.842 -29.332 1.00 91.50 89 PRO A CA 1
ATOM 711 C C . PRO A 1 89 ? 20.239 -4.330 -29.385 1.00 91.50 89 PRO A C 1
ATOM 713 O O . PRO A 1 89 ? 20.884 -3.562 -28.672 1.00 91.50 89 PRO A O 1
ATOM 716 N N . TYR A 1 90 ? 19.282 -3.898 -30.203 1.00 91.81 90 TYR A N 1
ATOM 717 C CA . TYR A 1 90 ? 18.814 -2.514 -30.220 1.00 91.81 90 TYR A CA 1
ATOM 718 C C . TYR A 1 90 ? 17.382 -2.456 -29.704 1.00 91.81 90 TYR A C 1
ATOM 720 O O . TYR A 1 90 ? 16.524 -3.245 -30.096 1.00 91.81 90 TYR A O 1
ATOM 728 N N . PHE A 1 91 ? 17.116 -1.531 -28.788 1.00 95.75 91 PHE A N 1
ATOM 729 C CA . PHE A 1 91 ? 15.805 -1.413 -28.176 1.00 95.75 91 PHE A CA 1
ATOM 730 C C . PHE A 1 91 ? 15.533 0.005 -27.688 1.00 95.75 91 PHE A C 1
ATOM 732 O O . PHE A 1 91 ? 16.430 0.741 -27.278 1.00 95.75 91 PHE A O 1
ATOM 739 N N . ILE A 1 92 ? 14.254 0.364 -27.694 1.00 96.38 92 ILE A N 1
ATOM 740 C CA . ILE A 1 92 ? 13.734 1.566 -27.047 1.00 96.38 92 ILE A CA 1
ATOM 741 C C . ILE A 1 92 ? 12.613 1.102 -26.127 1.00 96.38 92 ILE A C 1
ATOM 743 O O . ILE A 1 92 ? 11.718 0.373 -26.560 1.00 96.38 92 ILE A O 1
ATOM 747 N N . PHE A 1 93 ? 12.660 1.515 -24.863 1.00 96.62 93 PHE A N 1
ATOM 748 C CA . PHE A 1 93 ? 11.649 1.175 -23.870 1.00 96.62 93 PHE A CA 1
ATOM 749 C C . PHE A 1 93 ? 11.107 2.415 -23.170 1.00 96.62 93 PHE A C 1
ATOM 751 O O . PHE A 1 93 ? 11.710 3.489 -23.171 1.00 96.62 93 PHE A O 1
ATOM 758 N N . GLN A 1 94 ? 9.945 2.243 -22.558 1.00 96.50 94 GLN A N 1
ATOM 759 C CA . GLN A 1 94 ? 9.306 3.217 -21.693 1.00 96.50 94 GLN A CA 1
ATOM 760 C C . GLN A 1 94 ? 9.008 2.579 -20.341 1.00 96.50 94 GLN A C 1
ATOM 762 O O . GLN A 1 94 ? 8.859 1.361 -20.225 1.00 96.50 94 GLN A O 1
ATOM 767 N N . VAL A 1 95 ? 8.931 3.428 -19.319 1.00 96.00 95 VAL A N 1
ATOM 768 C CA . VAL A 1 95 ? 8.697 3.024 -17.936 1.00 96.00 95 VAL A CA 1
ATOM 769 C C . VAL A 1 95 ? 7.571 3.857 -17.346 1.00 96.00 95 VAL A C 1
ATOM 771 O O . VAL A 1 95 ? 7.523 5.076 -17.511 1.00 96.00 95 VAL A O 1
ATOM 774 N N . LYS A 1 96 ? 6.685 3.197 -16.602 1.00 95.06 96 LYS A N 1
ATOM 775 C CA . LYS A 1 96 ? 5.695 3.839 -15.738 1.00 95.06 96 LYS A CA 1
ATOM 776 C C . LYS A 1 96 ? 5.726 3.189 -14.364 1.00 95.06 96 LYS A C 1
ATOM 778 O O . LYS A 1 96 ? 5.759 1.966 -14.262 1.00 95.06 96 LYS A O 1
ATOM 783 N N . THR A 1 97 ? 5.694 4.003 -13.316 1.00 95.31 97 THR A N 1
ATOM 784 C CA . THR A 1 97 ? 5.723 3.528 -11.932 1.00 95.31 97 THR A CA 1
ATOM 785 C C . THR A 1 97 ? 4.380 3.726 -11.239 1.00 95.31 97 THR A C 1
ATOM 787 O O . THR A 1 97 ? 3.611 4.633 -11.563 1.00 95.31 97 THR A O 1
ATOM 790 N N . PHE A 1 98 ? 4.102 2.860 -10.272 1.00 95.69 98 PHE A N 1
ATOM 791 C CA . PHE A 1 98 ? 2.874 2.826 -9.490 1.00 95.69 98 PHE A CA 1
ATOM 792 C C . PHE A 1 98 ? 3.203 2.537 -8.025 1.00 95.69 98 PHE A C 1
ATOM 794 O O . PHE A 1 98 ? 4.211 1.902 -7.713 1.00 95.69 98 PHE A O 1
ATOM 801 N N . ARG A 1 99 ? 2.348 3.006 -7.112 1.00 95.50 99 ARG A N 1
ATOM 802 C CA . ARG A 1 99 ? 2.505 2.764 -5.665 1.00 95.50 99 ARG A CA 1
ATOM 803 C C . ARG A 1 99 ? 1.821 1.489 -5.178 1.00 95.50 99 ARG A C 1
ATOM 805 O O . ARG A 1 99 ? 2.062 1.045 -4.065 1.00 95.50 99 ARG A O 1
ATOM 812 N N . SER A 1 100 ? 0.974 0.911 -6.011 1.00 97.38 100 SER A N 1
ATOM 813 C CA . SER A 1 100 ? 0.322 -0.375 -5.801 1.00 97.38 100 SER A CA 1
ATOM 814 C C . SER A 1 100 ? 0.536 -1.219 -7.050 1.00 97.38 100 SER A C 1
ATOM 816 O O . SER A 1 100 ? 0.941 -0.681 -8.086 1.00 97.38 100 SER A O 1
ATOM 818 N N . ASP A 1 101 ? 0.205 -2.503 -6.980 1.00 97.88 101 ASP A N 1
ATOM 819 C CA . ASP A 1 101 ? 0.122 -3.313 -8.187 1.00 97.88 101 ASP A CA 1
ATOM 820 C C . ASP A 1 101 ? -0.950 -2.693 -9.102 1.00 97.88 101 ASP A C 1
ATOM 822 O O . ASP A 1 101 ? -2.047 -2.383 -8.614 1.00 97.88 101 ASP A O 1
ATOM 826 N N . PRO A 1 102 ? -0.636 -2.394 -10.376 1.00 97.12 102 PRO A N 1
ATOM 827 C CA . PRO A 1 102 ? -1.600 -1.841 -11.313 1.00 97.12 102 PRO A CA 1
ATOM 828 C C . PRO A 1 102 ? -2.490 -2.904 -11.989 1.00 97.12 102 PRO A C 1
ATOM 830 O O . PRO A 1 102 ? -3.401 -2.533 -12.736 1.00 97.12 102 PRO A O 1
ATOM 833 N N . VAL A 1 103 ? -2.237 -4.200 -11.749 1.00 96.50 103 VAL A N 1
ATOM 834 C CA . VAL A 1 103 ? -3.034 -5.353 -12.219 1.00 96.50 103 VAL A CA 1
ATOM 835 C C . VAL A 1 103 ? -3.267 -6.409 -11.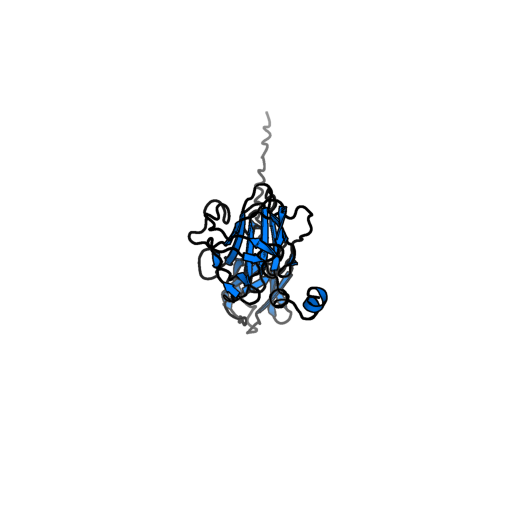112 1.00 96.50 103 VAL A C 1
ATOM 837 O O . VAL A 1 103 ? -3.115 -7.607 -11.359 1.00 96.50 103 VAL A O 1
ATOM 840 N N . PRO A 1 104 ? -3.660 -6.007 -9.889 1.00 96.56 104 PRO A N 1
ATOM 841 C CA . PRO A 1 104 ? -3.728 -6.920 -8.753 1.00 96.56 104 PRO A CA 1
ATOM 842 C C . PRO A 1 104 ? -4.779 -8.015 -8.964 1.00 96.56 104 PRO A C 1
ATOM 844 O O . PRO A 1 104 ? -5.862 -7.772 -9.505 1.00 96.56 104 PRO A O 1
ATOM 847 N N . VAL A 1 105 ? -4.496 -9.218 -8.459 1.00 94.62 105 VAL A N 1
ATOM 848 C CA . VAL A 1 105 ? -5.469 -10.319 -8.409 1.00 94.62 105 VAL A CA 1
ATOM 849 C C . VAL A 1 105 ? -6.183 -10.282 -7.061 1.00 94.62 105 VAL A C 1
ATOM 851 O O . VAL A 1 105 ? -5.722 -10.851 -6.073 1.00 94.62 105 VAL A O 1
ATOM 854 N N . ILE A 1 106 ? -7.310 -9.574 -7.022 1.00 95.06 106 ILE A N 1
ATOM 855 C CA . ILE A 1 106 ? -8.036 -9.275 -5.783 1.00 95.06 106 ILE A CA 1
ATOM 856 C C . ILE A 1 106 ? -9.047 -10.380 -5.467 1.00 95.06 106 ILE A C 1
ATOM 858 O O . ILE A 1 106 ? -9.884 -10.728 -6.301 1.00 95.06 106 ILE A O 1
ATOM 862 N N . ASN A 1 107 ? -9.032 -10.869 -4.225 1.00 95.94 107 ASN A N 1
ATOM 863 C CA . ASN A 1 107 ? -10.115 -11.681 -3.675 1.00 95.94 107 ASN A CA 1
ATOM 864 C C . ASN A 1 107 ? -11.149 -10.776 -2.983 1.00 95.94 107 ASN A C 1
ATOM 866 O O . ASN A 1 107 ? -10.918 -10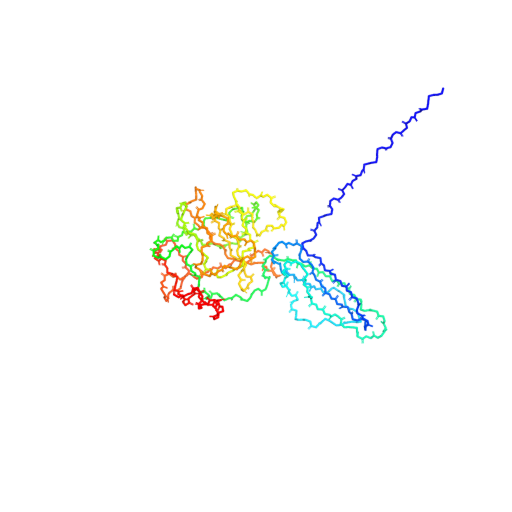.303 -1.870 1.00 95.94 107 ASN A O 1
ATOM 870 N N . LEU A 1 108 ? -12.297 -10.556 -3.630 1.00 94.38 108 LEU A N 1
ATOM 871 C CA . LEU A 1 108 ? -13.378 -9.712 -3.099 1.00 94.38 108 LEU A CA 1
ATOM 872 C C . LEU A 1 108 ? -14.109 -10.324 -1.888 1.00 94.38 108 LEU A C 1
ATOM 874 O O . LEU A 1 108 ? -14.829 -9.607 -1.193 1.00 94.38 108 LEU A O 1
ATOM 878 N N . ASP A 1 109 ? -13.895 -11.613 -1.615 1.00 95.19 109 ASP A N 1
ATOM 879 C CA . ASP A 1 109 ? -14.450 -12.336 -0.464 1.00 95.19 109 ASP A CA 1
ATOM 880 C C . ASP A 1 109 ? -13.441 -12.475 0.687 1.00 95.19 109 ASP A C 1
ATOM 882 O O . ASP A 1 109 ? -13.677 -13.209 1.649 1.00 95.19 109 ASP A O 1
ATOM 886 N N . PHE A 1 110 ? -12.291 -11.793 0.613 1.00 96.75 110 PHE A N 1
ATOM 887 C CA . PHE A 1 110 ? -11.323 -11.818 1.704 1.00 96.75 110 PHE A CA 1
ATOM 888 C C . PHE A 1 110 ? -11.942 -11.221 2.988 1.00 96.75 110 PHE A C 1
ATOM 890 O O . PHE A 1 110 ? -12.477 -10.112 2.940 1.00 96.75 110 PHE A O 1
ATOM 897 N N . PRO A 1 111 ? -11.848 -11.901 4.148 1.00 97.12 111 PRO A N 1
ATOM 898 C CA . PRO A 1 111 ? -12.394 -11.409 5.412 1.00 97.12 111 PRO A CA 1
ATOM 899 C C . PRO A 1 111 ? -11.494 -10.332 6.041 1.00 97.12 111 PRO A C 1
ATOM 901 O O . PRO A 1 111 ? -10.435 -10.637 6.590 1.00 97.12 111 PRO A O 1
ATOM 904 N N . TYR A 1 112 ? -11.919 -9.068 6.019 1.00 98.31 112 TYR A N 1
ATOM 905 C CA . TYR A 1 112 ? -11.227 -7.977 6.715 1.00 98.31 112 TYR A CA 1
ATOM 906 C C . TYR A 1 112 ? -11.645 -7.928 8.191 1.00 98.31 112 TYR A C 1
ATOM 908 O O . TYR A 1 112 ? -12.818 -8.070 8.524 1.00 98.31 112 TYR A O 1
ATOM 916 N N . LEU A 1 113 ? -10.707 -7.697 9.106 1.00 98.62 113 LEU A N 1
ATOM 917 C CA . LEU A 1 113 ? -11.027 -7.454 10.517 1.00 98.62 113 LEU A CA 1
ATOM 918 C C . LEU A 1 113 ? -11.573 -6.037 10.717 1.00 98.62 113 LEU A C 1
ATOM 920 O O . LEU A 1 113 ? -11.306 -5.141 9.926 1.00 98.62 113 LEU A O 1
ATOM 924 N N . ILE A 1 114 ? -12.297 -5.796 11.806 1.00 98.50 114 ILE A N 1
ATOM 925 C CA . ILE A 1 114 ? -12.683 -4.434 12.198 1.00 98.50 114 ILE A CA 1
ATOM 926 C C . ILE A 1 114 ? -11.488 -3.757 12.907 1.00 98.50 114 ILE A C 1
ATOM 928 O O . ILE A 1 114 ? -10.877 -4.395 13.768 1.00 98.50 114 ILE A O 1
ATOM 932 N N . PRO A 1 115 ? -11.139 -2.493 12.594 1.00 98.31 115 PRO A N 1
ATOM 933 C CA . PRO A 1 115 ? -9.872 -1.852 12.990 1.00 98.31 115 PRO A CA 1
ATOM 934 C C . PRO A 1 115 ? -9.771 -1.401 14.462 1.00 98.31 115 PRO A C 1
ATOM 936 O O . PRO A 1 115 ? -9.110 -0.410 14.755 1.00 98.31 115 PRO A O 1
ATOM 939 N N . PHE A 1 116 ? -10.387 -2.111 15.405 1.00 98.62 116 PHE A N 1
ATOM 940 C CA . PHE A 1 116 ? -10.334 -1.795 16.838 1.00 98.62 116 PHE A CA 1
ATOM 941 C C . PHE A 1 116 ? -10.042 -3.040 17.674 1.00 98.62 116 PHE A C 1
ATOM 943 O O . PHE A 1 116 ? -9.969 -4.149 17.148 1.00 98.62 116 PHE A O 1
ATOM 950 N N . ALA A 1 117 ? -9.854 -2.862 18.982 1.00 97.94 117 ALA A N 1
ATOM 951 C CA . ALA A 1 117 ? -9.584 -3.973 19.887 1.00 97.94 117 ALA A CA 1
ATOM 952 C C . ALA A 1 117 ? -10.776 -4.955 19.949 1.00 97.94 117 ALA A C 1
ATOM 954 O O . ALA A 1 117 ? -11.927 -4.500 20.013 1.00 97.94 117 ALA A O 1
ATOM 955 N N . PRO A 1 118 ? -10.537 -6.280 20.000 1.00 97.25 118 PRO A N 1
ATOM 956 C CA . PRO A 1 118 ? -11.586 -7.270 20.248 1.00 97.25 118 PRO A CA 1
ATOM 957 C C . PRO A 1 118 ? -12.437 -6.944 21.486 1.00 97.25 118 PRO A C 1
ATOM 959 O O . PRO A 1 118 ? -11.919 -6.464 22.492 1.00 97.25 118 PRO A O 1
ATOM 962 N N . GLY A 1 119 ? -13.748 -7.186 21.408 1.00 97.31 119 GLY A N 1
ATOM 963 C CA . GLY A 1 119 ? -14.728 -6.850 22.452 1.00 97.31 119 GLY A CA 1
ATOM 964 C C . GLY A 1 119 ? -15.194 -5.387 22.454 1.00 97.31 119 GLY A C 1
ATOM 965 O O . GLY A 1 119 ? -16.150 -5.041 23.149 1.00 97.31 119 GLY A O 1
ATOM 966 N N . THR A 1 120 ? -14.571 -4.511 21.659 1.00 97.50 120 THR A N 1
ATOM 967 C CA . THR A 1 120 ? -15.060 -3.135 21.478 1.00 97.50 120 THR A CA 1
ATOM 968 C C . THR A 1 120 ? -16.386 -3.159 20.727 1.00 97.50 120 THR A C 1
ATOM 970 O O . THR A 1 120 ? -16.517 -3.852 19.719 1.00 97.50 120 THR A O 1
ATOM 973 N N . LYS A 1 121 ? -17.367 -2.376 21.180 1.00 97.50 121 LYS A N 1
ATOM 974 C CA . LYS A 1 121 ? -18.592 -2.125 20.415 1.00 97.50 121 LYS A CA 1
ATOM 975 C C . LYS A 1 121 ? -18.367 -0.932 19.506 1.00 97.50 121 LYS A C 1
ATOM 977 O O . LYS A 1 121 ? -18.068 0.155 19.991 1.00 97.50 121 LYS A O 1
ATOM 982 N N . VAL A 1 122 ? -18.515 -1.143 18.208 1.00 97.19 122 VAL A N 1
ATOM 983 C CA . VAL A 1 122 ? -18.314 -0.110 17.197 1.00 97.19 122 VAL A CA 1
ATOM 984 C C . VAL A 1 122 ? -19.548 0.031 16.329 1.00 97.19 122 VAL A C 1
ATOM 986 O O . VAL A 1 122 ? -20.314 -0.917 16.125 1.00 97.19 122 VAL A O 1
ATOM 989 N N . LYS A 1 123 ? -19.706 1.229 15.783 1.00 97.94 123 LYS A N 1
ATOM 990 C CA . LYS A 1 123 ? -20.773 1.556 14.855 1.00 97.94 123 LYS A CA 1
ATOM 991 C C . LYS A 1 123 ? -20.160 2.071 13.553 1.00 97.94 123 LYS A C 1
ATOM 993 O O . LYS A 1 123 ? -19.441 3.072 13.587 1.00 97.94 123 LYS A O 1
ATOM 998 N N . PRO A 1 124 ? -20.383 1.391 12.419 1.00 97.94 124 PRO A N 1
ATOM 999 C CA . PRO A 1 124 ? -19.991 1.918 11.121 1.00 97.94 124 PRO A CA 1
ATOM 1000 C C . PRO A 1 124 ? -20.721 3.231 10.825 1.00 97.94 124 PRO A C 1
ATOM 1002 O O . PRO A 1 124 ? -21.833 3.457 11.303 1.00 97.94 124 PRO A O 1
ATOM 1005 N N . VAL A 1 125 ? -20.118 4.093 10.014 1.00 97.06 125 VAL A N 1
ATOM 1006 C CA . VAL A 1 125 ? -20.727 5.350 9.562 1.00 97.06 125 VAL A CA 1
ATOM 1007 C C . VAL A 1 125 ? -20.512 5.558 8.078 1.00 97.06 125 VAL A C 1
ATOM 1009 O O . VAL A 1 125 ? -19.516 5.119 7.499 1.00 97.06 125 VAL A O 1
ATOM 1012 N N . ASP A 1 126 ? -21.452 6.276 7.476 1.00 95.38 126 ASP A N 1
ATOM 1013 C CA . ASP A 1 126 ? -21.339 6.704 6.093 1.00 95.38 126 ASP A CA 1
ATOM 1014 C C . ASP A 1 126 ? -20.297 7.821 5.995 1.00 95.38 126 ASP A C 1
ATOM 1016 O O . ASP A 1 126 ? -20.491 8.934 6.494 1.00 95.38 126 ASP A O 1
ATOM 1020 N N . VAL A 1 127 ? -19.176 7.518 5.341 1.00 95.44 127 VAL A N 1
ATOM 1021 C CA . VAL A 1 127 ? -18.141 8.510 5.040 1.00 95.44 127 VAL A CA 1
ATOM 1022 C C . VAL A 1 127 ? -18.734 9.514 4.061 1.00 95.44 127 VAL A C 1
ATOM 1024 O O . VAL A 1 127 ? -19.203 9.137 2.990 1.00 95.44 127 VAL A O 1
ATOM 1027 N N . LYS A 1 128 ? -18.737 10.799 4.425 1.00 92.06 128 LYS A N 1
ATOM 1028 C CA . LYS A 1 128 ? -19.369 11.853 3.612 1.00 92.06 128 LYS A CA 1
ATOM 1029 C C . LYS A 1 128 ? -18.483 12.336 2.468 1.00 92.06 128 LYS A C 1
ATOM 1031 O O . LYS A 1 128 ? -18.992 12.689 1.409 1.00 92.06 128 LYS A O 1
ATOM 1036 N N . ASN A 1 129 ? -17.171 12.371 2.689 1.00 90.31 129 ASN A N 1
ATOM 1037 C CA . ASN A 1 129 ? -16.172 12.723 1.690 1.00 90.31 129 ASN A CA 1
ATOM 1038 C C . ASN A 1 129 ? -14.811 12.119 2.049 1.00 90.31 129 ASN A C 1
ATOM 1040 O O . ASN A 1 129 ? -14.575 11.694 3.181 1.00 90.31 129 ASN A O 1
ATOM 1044 N N . ILE A 1 130 ? -13.910 12.128 1.073 1.00 92.81 130 ILE A N 1
ATOM 1045 C CA . ILE A 1 130 ? -12.495 11.805 1.260 1.00 92.81 130 ILE A CA 1
ATOM 1046 C C . ILE A 1 130 ? -11.617 12.996 0.862 1.00 92.81 130 ILE A C 1
ATOM 1048 O O . ILE A 1 130 ? -10.584 12.839 0.212 1.00 92.81 130 ILE A O 1
ATOM 1052 N N . ASP A 1 131 ? -12.050 14.206 1.214 1.00 89.75 131 ASP A N 1
ATOM 1053 C CA . ASP A 1 131 ? -11.383 15.439 0.797 1.00 89.75 131 ASP A CA 1
ATOM 1054 C C . ASP A 1 131 ? -9.909 15.429 1.208 1.00 89.75 131 ASP A C 1
ATOM 1056 O O . ASP A 1 131 ? -9.542 14.984 2.302 1.00 89.75 131 ASP A O 1
ATOM 1060 N N . GLY A 1 132 ? -9.044 15.888 0.305 1.00 87.12 132 GLY A N 1
ATOM 1061 C CA . GLY A 1 132 ? -7.603 15.866 0.527 1.00 87.12 132 GLY A CA 1
ATOM 1062 C C . GLY A 1 132 ? -6.968 14.476 0.449 1.00 87.12 132 GLY A C 1
ATOM 1063 O O . GLY A 1 132 ? -5.830 14.339 0.890 1.00 87.12 132 GLY A O 1
ATOM 1064 N N . PHE A 1 133 ? -7.653 13.446 -0.066 1.00 90.31 133 PHE A N 1
ATOM 1065 C CA . PHE A 1 133 ? -7.0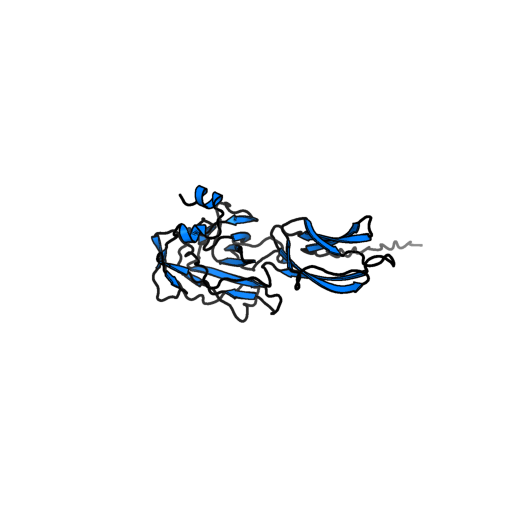49 12.126 -0.307 1.00 90.31 133 PHE A CA 1
ATOM 1066 C C . PHE A 1 133 ? -6.076 12.145 -1.494 1.00 90.31 133 PHE A C 1
ATOM 1068 O O . PHE A 1 133 ? -5.000 11.553 -1.419 1.00 90.31 133 PHE A O 1
ATOM 1075 N N . TRP A 1 134 ? -6.445 12.855 -2.569 1.00 85.62 134 TRP A N 1
ATOM 1076 C CA . TRP A 1 134 ? -5.704 12.906 -3.835 1.00 85.62 134 TRP A CA 1
ATOM 1077 C C . TRP A 1 134 ? -5.380 14.336 -4.289 1.00 85.62 134 TRP A C 1
ATOM 1079 O O . TRP A 1 134 ? -5.557 14.715 -5.444 1.00 85.62 134 TRP A O 1
ATOM 1089 N N . GLY A 1 135 ? -4.914 15.158 -3.354 1.00 81.12 135 GLY A N 1
ATOM 1090 C CA . GLY A 1 135 ? -4.719 16.588 -3.554 1.00 81.12 135 GLY A CA 1
ATOM 1091 C C . GLY A 1 135 ? -6.021 17.372 -3.399 1.00 81.12 135 GLY A C 1
ATOM 1092 O O . GLY A 1 135 ? -6.863 17.037 -2.567 1.00 81.12 135 GLY A O 1
ATOM 1093 N N . ALA A 1 136 ? -6.154 18.455 -4.167 1.00 69.38 136 ALA A N 1
ATOM 1094 C CA . ALA A 1 136 ? -7.265 19.400 -4.032 1.00 69.38 136 ALA A CA 1
ATOM 1095 C C . ALA A 1 136 ? -8.608 18.859 -4.553 1.00 69.38 136 ALA A C 1
ATOM 1097 O O . ALA A 1 136 ? -9.655 19.315 -4.103 1.00 69.38 136 ALA A O 1
ATOM 1098 N N . GLU A 1 137 ? -8.589 17.888 -5.470 1.00 69.25 137 GLU A N 1
ATOM 1099 C CA . GLU A 1 137 ? -9.796 17.298 -6.049 1.00 69.25 137 GLU A CA 1
ATOM 1100 C C . GLU A 1 137 ? -9.938 15.838 -5.612 1.00 69.25 137 GLU A C 1
ATOM 1102 O O . GLU A 1 137 ? -9.029 15.023 -5.781 1.00 69.25 137 GLU A O 1
ATOM 1107 N N . ALA A 1 138 ? -11.095 15.495 -5.044 1.00 72.81 138 ALA A N 1
ATOM 1108 C CA . ALA A 1 138 ? -11.419 14.108 -4.748 1.00 72.81 138 ALA A CA 1
ATOM 1109 C C . ALA A 1 138 ? -11.624 13.315 -6.057 1.00 72.81 138 ALA A C 1
ATOM 1111 O O . ALA A 1 138 ? -12.165 13.854 -7.028 1.00 72.81 138 ALA A O 1
ATOM 1112 N N . PRO A 1 139 ? -11.252 12.023 -6.099 1.00 80.75 139 PRO A N 1
ATOM 1113 C CA . PRO A 1 139 ? -11.568 11.158 -7.232 1.00 80.75 139 PRO A CA 1
ATOM 1114 C C . PRO A 1 139 ? -13.070 11.164 -7.552 1.00 80.75 139 PRO A C 1
ATOM 1116 O O . PRO A 1 139 ? -13.899 11.155 -6.644 1.00 80.75 139 PRO A O 1
ATOM 1119 N N . LYS A 1 140 ? -13.438 11.131 -8.842 1.00 76.56 140 LYS A N 1
ATOM 1120 C CA . LYS A 1 140 ? -14.850 11.176 -9.287 1.00 76.56 140 LYS A CA 1
ATOM 1121 C C . LYS A 1 140 ? -15.713 10.059 -8.693 1.00 76.56 140 LYS A C 1
ATOM 1123 O O . LYS A 1 140 ? -16.904 10.251 -8.471 1.00 76.56 140 LYS A O 1
ATOM 1128 N N . ALA A 1 141 ? -15.114 8.895 -8.464 1.00 86.38 141 ALA A N 1
ATOM 1129 C CA . ALA A 1 141 ? -15.730 7.766 -7.791 1.00 86.38 141 ALA A CA 1
ATOM 1130 C C . ALA A 1 141 ? -14.769 7.259 -6.718 1.00 86.38 141 ALA A C 1
ATOM 1132 O O . ALA A 1 141 ? -13.586 7.057 -6.988 1.00 86.38 141 ALA A O 1
ATOM 1133 N N . TRP A 1 142 ? -15.284 7.059 -5.510 1.00 93.19 142 TRP A N 1
ATOM 1134 C CA . TRP A 1 142 ? -14.513 6.561 -4.381 1.00 93.19 142 TRP A CA 1
ATOM 1135 C C . TRP A 1 142 ? -15.376 5.703 -3.464 1.00 93.19 142 TRP A C 1
ATOM 1137 O O . TRP A 1 142 ? -16.610 5.766 -3.489 1.00 93.19 142 TRP A O 1
ATOM 1147 N N . LYS A 1 143 ? -14.705 4.875 -2.663 1.00 94.81 143 LYS A N 1
ATOM 1148 C CA . LYS A 1 143 ? -15.307 4.079 -1.595 1.00 94.81 143 LYS A CA 1
ATOM 1149 C C . LYS A 1 143 ? -14.416 4.145 -0.367 1.00 94.81 143 LYS A C 1
ATOM 1151 O O . LYS A 1 143 ? -13.194 4.088 -0.473 1.00 94.81 143 LYS A O 1
ATOM 1156 N N . ALA A 1 144 ? -15.049 4.281 0.785 1.00 96.62 144 ALA A N 1
ATOM 1157 C CA . ALA A 1 144 ? -14.398 4.313 2.079 1.00 96.62 144 ALA A CA 1
ATOM 1158 C C . ALA A 1 144 ? -15.341 3.695 3.109 1.00 96.62 144 ALA A C 1
ATOM 1160 O O . ALA A 1 144 ? -16.561 3.754 2.947 1.00 96.62 144 ALA A O 1
ATOM 1161 N N . THR A 1 145 ? -14.773 3.117 4.159 1.00 97.94 145 THR A N 1
ATOM 1162 C CA . THR A 1 145 ? -15.523 2.630 5.317 1.00 97.94 145 THR A CA 1
ATOM 1163 C C . THR A 1 145 ? -15.186 3.493 6.518 1.00 97.94 145 THR A C 1
ATOM 1165 O O . THR A 1 145 ? -14.009 3.676 6.824 1.00 97.94 145 THR A O 1
ATOM 1168 N N . GLY A 1 146 ? -16.205 4.026 7.184 1.00 97.88 146 GLY A N 1
ATOM 1169 C CA . GLY A 1 146 ? -16.055 4.818 8.396 1.00 97.88 146 GLY A CA 1
ATOM 1170 C C . GLY A 1 146 ? -16.510 4.040 9.622 1.00 97.88 146 GLY A C 1
ATOM 1171 O O . GLY A 1 146 ? -17.425 3.221 9.538 1.00 97.88 146 GLY A O 1
ATOM 1172 N N . PHE A 1 147 ? -15.912 4.335 10.769 1.00 98.31 147 PHE A N 1
ATOM 1173 C CA . PHE A 1 147 ? -16.363 3.858 12.074 1.00 98.31 147 PHE A CA 1
ATOM 1174 C C . PHE A 1 147 ? -16.396 5.022 13.064 1.00 98.31 147 PHE A C 1
ATOM 1176 O O . PHE A 1 147 ? -15.446 5.807 13.099 1.00 98.31 147 PHE A O 1
ATOM 1183 N N . GLU A 1 148 ? -17.454 5.119 13.876 1.00 98.00 148 GLU A N 1
ATOM 1184 C CA . GLU A 1 148 ? -17.472 6.018 15.037 1.00 98.00 148 GLU A CA 1
ATOM 1185 C C . GLU A 1 148 ? -16.283 5.684 15.938 1.00 98.00 148 GLU A C 1
ATOM 1187 O O . GLU A 1 148 ? -16.025 4.516 16.245 1.00 98.00 148 GLU A O 1
ATOM 1192 N N . ALA A 1 149 ? -15.550 6.714 16.345 1.00 97.62 149 ALA A N 1
ATOM 1193 C CA . ALA A 1 149 ? -14.356 6.551 17.149 1.00 97.62 149 ALA A CA 1
ATOM 1194 C C . ALA A 1 149 ? -14.179 7.723 18.115 1.00 97.62 149 ALA A C 1
ATOM 1196 O O . ALA A 1 149 ? -14.716 8.812 17.910 1.00 97.62 149 ALA A O 1
ATOM 1197 N N . THR A 1 150 ? -13.394 7.516 19.164 1.00 97.56 150 THR A N 1
ATOM 1198 C CA . THR A 1 150 ? -12.951 8.581 20.062 1.00 97.56 150 THR A CA 1
ATOM 1199 C C . THR A 1 150 ? -11.428 8.701 20.012 1.00 97.56 150 THR A C 1
ATOM 1201 O O . THR A 1 150 ? -10.742 7.699 19.784 1.00 97.56 150 THR A O 1
ATOM 1204 N N . PRO A 1 151 ? -10.869 9.911 20.207 1.00 98.06 151 PRO A N 1
ATOM 1205 C CA . PRO A 1 151 ? -9.423 10.098 20.234 1.00 98.06 151 PRO A CA 1
ATOM 1206 C C . PRO A 1 151 ? -8.736 9.168 21.240 1.00 98.06 151 PRO A C 1
ATOM 1208 O O . PRO A 1 151 ? -9.227 8.989 22.355 1.00 98.06 151 PRO A O 1
ATOM 1211 N N . GLY A 1 152 ? -7.598 8.593 20.850 1.00 97.25 152 GLY A N 1
ATOM 1212 C CA . GLY A 1 152 ? -6.826 7.658 21.675 1.00 97.25 152 GLY A CA 1
ATOM 1213 C C . GLY A 1 152 ? -7.310 6.203 21.637 1.00 97.25 152 GLY A C 1
ATOM 1214 O O . GLY A 1 152 ? -6.658 5.336 22.215 1.00 97.25 152 GLY A O 1
ATOM 1215 N N . MET A 1 153 ? -8.417 5.884 20.951 1.00 98.06 153 MET A N 1
ATOM 1216 C CA . MET A 1 153 ? -8.787 4.481 20.721 1.00 98.06 153 MET A CA 1
ATOM 1217 C C . MET A 1 153 ? -7.707 3.771 19.904 1.00 98.06 153 MET A C 1
ATOM 1219 O O . MET A 1 153 ? -7.294 4.270 18.860 1.00 98.06 153 MET A O 1
ATOM 1223 N N . SER A 1 154 ? -7.288 2.586 20.346 1.00 98.19 154 SER A N 1
ATOM 1224 C CA . SER A 1 154 ? -6.304 1.771 19.631 1.00 98.19 154 SER A CA 1
ATOM 1225 C C . SER A 1 154 ? -6.839 1.291 18.282 1.00 98.19 154 SER A C 1
ATOM 1227 O O . SER A 1 154 ? -7.925 0.712 18.206 1.00 98.19 154 SER A O 1
ATOM 1229 N N . VAL A 1 155 ? -6.043 1.491 17.233 1.00 98.69 155 VAL A N 1
ATOM 1230 C CA . VAL A 1 155 ? -6.348 1.108 15.853 1.00 98.69 155 VAL A CA 1
ATOM 1231 C C . VAL A 1 155 ? -5.496 -0.087 15.456 1.00 98.69 155 VAL A C 1
ATOM 1233 O O . VAL A 1 155 ? -4.276 -0.069 15.613 1.00 98.69 155 VAL A O 1
ATOM 1236 N N . PHE A 1 156 ? -6.138 -1.116 14.912 1.00 98.69 156 PHE A N 1
ATOM 1237 C CA . PHE A 1 156 ? -5.493 -2.371 14.527 1.00 98.69 156 PHE A CA 1
ATOM 1238 C C . PHE A 1 156 ? -5.558 -2.590 13.015 1.00 98.69 156 PHE A C 1
ATOM 1240 O O . PHE A 1 156 ? -6.508 -2.170 12.351 1.00 98.69 156 PHE A O 1
ATOM 1247 N N . ALA A 1 157 ? -4.559 -3.280 12.470 1.00 98.69 157 ALA A N 1
ATOM 1248 C CA . ALA A 1 157 ? -4.510 -3.613 11.056 1.00 98.69 157 ALA A CA 1
ATOM 1249 C C . ALA A 1 157 ? -5.636 -4.585 10.683 1.00 98.69 157 ALA A C 1
ATOM 1251 O O . ALA A 1 157 ? -5.744 -5.678 11.239 1.00 98.69 157 ALA A O 1
ATOM 1252 N N . VAL A 1 158 ? -6.461 -4.216 9.704 1.00 98.44 158 VAL A N 1
ATOM 1253 C CA . VAL A 1 158 ? -7.618 -5.028 9.294 1.00 98.44 158 VAL A CA 1
ATOM 1254 C C . VAL A 1 158 ? -7.246 -6.231 8.430 1.00 98.44 158 VAL A C 1
ATOM 1256 O O . VAL A 1 158 ? -8.017 -7.178 8.315 1.00 98.44 158 VAL A O 1
ATOM 1259 N N . ARG A 1 159 ? -6.063 -6.197 7.816 1.00 98.25 159 ARG A N 1
ATOM 1260 C CA . ARG A 1 159 ? -5.474 -7.249 6.982 1.00 98.25 159 ARG A CA 1
ATOM 1261 C C . ARG A 1 159 ? -3.952 -7.089 7.017 1.00 98.25 159 ARG A C 1
ATOM 1263 O O . ARG A 1 159 ? -3.468 -5.999 7.328 1.00 98.25 159 ARG A O 1
ATOM 1270 N N . GLN A 1 160 ? -3.207 -8.153 6.718 1.00 98.44 160 GLN A N 1
ATOM 1271 C CA . GLN A 1 160 ? -1.749 -8.082 6.659 1.00 98.44 160 GLN A CA 1
ATOM 1272 C C . GLN A 1 160 ? -1.301 -7.047 5.616 1.00 98.44 160 GLN A C 1
ATOM 1274 O O . GLN A 1 160 ? -1.950 -6.851 4.587 1.00 98.44 160 GLN A O 1
ATOM 1279 N N . GLY A 1 161 ? -0.169 -6.399 5.869 1.00 98.38 161 GLY A N 1
ATOM 1280 C CA . GLY A 1 161 ? 0.437 -5.481 4.916 1.00 98.38 161 GLY A CA 1
ATOM 1281 C C . GLY A 1 161 ? 1.837 -5.043 5.321 1.00 98.38 161 GLY A C 1
ATOM 1282 O O . GLY A 1 161 ? 2.312 -5.328 6.416 1.00 98.38 161 GLY A O 1
ATOM 1283 N N . GLN A 1 162 ? 2.511 -4.355 4.411 1.00 98.62 162 GLN A N 1
ATOM 1284 C CA . GLN A 1 162 ? 3.800 -3.715 4.639 1.00 98.62 162 GLN A CA 1
ATOM 1285 C C . GLN A 1 162 ? 3.580 -2.213 4.818 1.00 98.62 162 GLN A C 1
ATOM 1287 O O . GLN A 1 162 ? 2.927 -1.602 3.976 1.00 98.62 162 GLN A O 1
ATOM 1292 N N . VAL A 1 163 ? 4.120 -1.603 5.874 1.00 98.62 163 VAL A N 1
ATOM 1293 C CA . VAL A 1 163 ? 4.009 -0.153 6.095 1.00 98.62 163 VAL A CA 1
ATOM 1294 C C . VAL A 1 163 ? 4.757 0.585 4.989 1.00 98.62 163 VAL A C 1
ATOM 1296 O O . VAL A 1 163 ? 5.976 0.461 4.869 1.00 98.62 163 VAL A O 1
ATOM 1299 N N . VAL A 1 164 ? 4.038 1.363 4.184 1.00 98.00 164 VAL A N 1
ATOM 1300 C CA . VAL A 1 164 ? 4.619 2.131 3.071 1.00 98.00 164 VAL A CA 1
ATOM 1301 C C . VAL A 1 164 ? 4.485 3.641 3.239 1.00 98.00 164 VAL A C 1
ATOM 1303 O O . VAL A 1 164 ? 5.163 4.397 2.544 1.00 98.00 164 VAL A O 1
ATOM 1306 N N . GLU A 1 165 ? 3.661 4.090 4.185 1.00 97.12 165 GLU A N 1
ATOM 1307 C CA . GLU A 1 165 ? 3.574 5.496 4.564 1.00 97.12 165 GLU A CA 1
ATOM 1308 C C . GLU A 1 165 ? 3.130 5.650 6.021 1.00 97.12 165 GLU A C 1
ATOM 1310 O O . GLU A 1 165 ? 2.200 4.974 6.464 1.00 97.12 165 GLU A O 1
ATOM 1315 N N . ILE A 1 166 ? 3.771 6.580 6.732 1.00 96.75 166 ILE A N 1
ATOM 1316 C CA . ILE A 1 166 ? 3.362 7.066 8.053 1.00 96.75 166 ILE A CA 1
ATOM 1317 C C . ILE A 1 166 ? 3.339 8.594 7.960 1.00 96.75 166 ILE A C 1
ATOM 1319 O O . ILE A 1 166 ? 4.385 9.235 7.887 1.00 96.75 166 ILE A O 1
ATOM 1323 N N . ALA A 1 167 ? 2.150 9.184 7.917 1.00 95.94 167 ALA A N 1
ATOM 1324 C CA . ALA A 1 167 ? 1.953 10.622 7.813 1.00 95.94 167 ALA A CA 1
ATOM 1325 C C . ALA A 1 167 ? 1.434 11.177 9.141 1.00 95.94 167 ALA A C 1
ATOM 1327 O O . ALA A 1 167 ? 0.325 10.862 9.567 1.00 95.94 167 ALA A O 1
ATOM 1328 N N . GLY A 1 168 ? 2.224 12.035 9.787 1.00 93.62 168 GLY A N 1
ATOM 1329 C CA . GLY A 1 168 ? 1.814 12.725 11.010 1.00 93.62 168 GLY A CA 1
ATOM 1330 C C . GLY A 1 168 ? 0.870 13.903 10.748 1.00 93.62 168 GLY A C 1
ATOM 1331 O O . GLY A 1 168 ? 0.310 14.063 9.661 1.00 93.62 168 GLY A O 1
ATOM 1332 N N . ALA A 1 169 ? 0.750 14.791 11.736 1.00 92.94 169 ALA A N 1
ATOM 1333 C CA . ALA A 1 169 ? -0.104 15.982 11.654 1.00 92.94 169 ALA A CA 1
ATOM 1334 C C . ALA A 1 169 ? 0.328 16.986 10.567 1.00 92.94 169 ALA A C 1
ATOM 1336 O O . ALA A 1 169 ? -0.443 17.865 10.183 1.00 92.94 169 ALA A O 1
ATOM 1337 N N . ARG A 1 170 ? 1.569 16.875 10.079 1.00 91.12 170 ARG A N 1
ATOM 1338 C CA . ARG A 1 170 ? 2.130 17.655 8.972 1.00 91.12 170 ARG A CA 1
ATOM 1339 C C . ARG A 1 170 ? 2.963 16.734 8.089 1.00 91.12 170 ARG A C 1
ATOM 1341 O O . ARG A 1 170 ? 3.593 15.810 8.597 1.00 91.12 170 ARG A O 1
ATOM 1348 N N . ARG A 1 171 ? 3.000 17.023 6.788 1.00 90.69 171 ARG A N 1
ATOM 1349 C CA . ARG A 1 171 ? 3.887 16.352 5.833 1.00 90.69 171 ARG A CA 1
ATOM 1350 C C . ARG A 1 171 ? 5.090 17.243 5.537 1.00 90.69 171 ARG A C 1
ATOM 1352 O O . ARG A 1 171 ? 4.920 18.425 5.251 1.00 90.69 171 ARG A O 1
ATOM 1359 N N . THR A 1 172 ? 6.286 16.675 5.633 1.00 84.38 172 THR A N 1
ATOM 1360 C CA . THR A 1 172 ? 7.562 17.374 5.392 1.00 84.38 172 THR A CA 1
ATOM 1361 C C . THR A 1 172 ? 8.389 16.740 4.280 1.00 84.38 172 THR A C 1
ATOM 1363 O O . THR A 1 172 ? 9.308 17.378 3.777 1.00 84.38 172 THR A O 1
ATOM 1366 N N . ASP A 1 173 ? 8.075 15.500 3.903 1.00 83.94 173 ASP A N 1
ATOM 1367 C CA . ASP A 1 173 ? 8.744 14.789 2.816 1.00 83.94 173 ASP A CA 1
ATOM 1368 C C . ASP A 1 173 ? 8.316 15.312 1.440 1.00 83.94 173 ASP A C 1
ATOM 1370 O O . ASP A 1 173 ? 7.288 15.977 1.303 1.00 83.94 173 ASP A O 1
ATOM 1374 N N . ASP A 1 174 ? 9.078 14.957 0.404 1.00 85.94 174 ASP A N 1
ATOM 1375 C CA . ASP A 1 174 ? 8.750 15.285 -0.983 1.00 85.94 174 ASP A CA 1
ATOM 1376 C C . ASP A 1 174 ? 7.398 14.680 -1.390 1.00 85.94 174 ASP A C 1
ATOM 1378 O O . ASP A 1 174 ? 7.192 13.465 -1.306 1.00 85.94 174 ASP A O 1
ATOM 1382 N N . ALA A 1 175 ? 6.494 15.523 -1.891 1.00 86.69 175 ALA A N 1
ATOM 1383 C CA . ALA A 1 175 ? 5.179 15.123 -2.373 1.00 86.69 175 ALA A CA 1
ATOM 1384 C C . ALA A 1 175 ? 5.228 14.058 -3.479 1.00 86.69 175 ALA A C 1
ATOM 1386 O O . ALA A 1 175 ? 4.309 13.245 -3.583 1.00 86.69 175 ALA A O 1
ATOM 1387 N N . GLN A 1 176 ? 6.314 13.986 -4.261 1.00 86.19 176 GLN A N 1
ATOM 1388 C CA . GLN A 1 176 ? 6.515 12.907 -5.234 1.00 86.19 176 GLN A CA 1
ATOM 1389 C C . GLN A 1 176 ? 6.614 11.518 -4.600 1.00 86.19 176 GLN A C 1
ATOM 1391 O O . GLN A 1 176 ? 6.417 10.537 -5.315 1.00 86.19 176 GLN A O 1
ATOM 1396 N N . THR A 1 177 ? 6.890 11.424 -3.296 1.00 86.06 177 THR A N 1
ATOM 1397 C CA . THR A 1 177 ? 7.038 10.170 -2.535 1.00 86.06 177 THR A CA 1
ATOM 1398 C C . THR A 1 177 ? 5.794 9.789 -1.733 1.00 86.06 177 THR A C 1
ATOM 1400 O O . THR A 1 177 ? 5.725 8.689 -1.187 1.00 86.06 177 THR A O 1
ATOM 1403 N N . TRP A 1 178 ? 4.752 10.621 -1.731 1.00 91.88 178 TRP A N 1
ATOM 1404 C CA . TRP A 1 178 ? 3.531 10.344 -0.975 1.00 91.88 178 TRP A CA 1
ATOM 1405 C C . TRP A 1 178 ? 2.628 9.321 -1.668 1.00 91.88 178 TRP A C 1
ATOM 1407 O O . TRP A 1 178 ? 2.554 9.290 -2.897 1.00 91.88 178 TRP A O 1
ATOM 1417 N N . TYR A 1 179 ? 1.964 8.478 -0.880 1.00 92.94 179 TYR A N 1
ATOM 1418 C CA . TYR A 1 179 ? 0.973 7.495 -1.337 1.00 92.94 179 TYR A CA 1
ATOM 1419 C C . TYR A 1 179 ? -0.437 8.084 -1.407 1.00 92.94 179 TYR A C 1
ATOM 1421 O O . TYR A 1 179 ? -1.255 7.618 -2.188 1.00 92.94 179 TYR A O 1
ATOM 1429 N N . ASN A 1 180 ? -0.714 9.090 -0.583 1.00 93.31 180 ASN A N 1
ATOM 1430 C CA . ASN A 1 180 ? -1.925 9.906 -0.556 1.00 93.31 180 ASN A CA 1
ATOM 1431 C C . ASN A 1 180 ? -1.556 11.268 0.062 1.00 93.31 180 ASN A C 1
ATOM 1433 O O . ASN A 1 180 ? -0.433 11.456 0.528 1.00 93.31 180 ASN A O 1
ATOM 1437 N N . THR A 1 181 ? -2.473 12.232 0.090 1.00 93.81 181 THR A N 1
ATOM 1438 C CA . THR A 1 181 ? -2.183 13.573 0.638 1.00 93.81 181 THR A CA 1
ATOM 1439 C C . THR A 1 181 ? -2.699 13.805 2.062 1.00 93.81 181 THR A C 1
ATOM 1441 O O . THR A 1 181 ? -2.498 14.890 2.606 1.00 93.81 181 THR A O 1
ATOM 1444 N N . TRP A 1 182 ? -3.317 12.812 2.708 1.00 95.19 182 TRP A N 1
ATOM 1445 C CA . TRP A 1 182 ? -3.858 12.970 4.060 1.00 95.19 182 TRP A CA 1
ATOM 1446 C C . TRP A 1 182 ? -2.773 13.095 5.127 1.00 95.19 182 TRP A C 1
ATOM 1448 O O . TRP A 1 182 ? -1.714 12.482 5.041 1.00 95.19 182 TRP A O 1
ATOM 1458 N N . THR A 1 183 ? -3.047 13.877 6.163 1.00 95.31 183 THR A N 1
ATOM 1459 C CA . THR A 1 183 ? -2.289 13.877 7.421 1.00 95.31 183 THR A CA 1
ATOM 1460 C C . THR A 1 183 ? -2.933 12.918 8.415 1.00 95.31 183 THR A C 1
ATOM 1462 O O . THR A 1 183 ? -4.089 12.530 8.237 1.00 95.31 183 THR A O 1
ATOM 1465 N N . ASN A 1 184 ? -2.194 12.550 9.465 1.00 96.88 184 ASN A N 1
ATOM 1466 C CA . ASN A 1 184 ? -2.612 11.541 10.442 1.00 96.88 184 ASN A CA 1
ATOM 1467 C C . ASN A 1 184 ? -3.123 10.288 9.723 1.00 96.88 184 ASN A C 1
ATOM 1469 O O . ASN A 1 184 ? -4.294 9.916 9.840 1.00 96.88 184 ASN A O 1
ATOM 1473 N N . ALA A 1 185 ? -2.260 9.713 8.890 1.00 97.75 185 ALA A N 1
ATOM 1474 C CA . ALA A 1 185 ? -2.604 8.572 8.069 1.00 97.75 185 ALA A CA 1
ATOM 1475 C C . ALA A 1 185 ? -1.491 7.530 8.056 1.00 97.75 185 ALA A C 1
ATOM 1477 O O . ALA A 1 185 ? -0.307 7.860 8.019 1.00 97.75 185 ALA A O 1
ATOM 1478 N N . ILE A 1 186 ? -1.884 6.262 8.037 1.00 98.50 186 ILE A N 1
ATOM 1479 C CA . ILE A 1 186 ? -0.977 5.125 7.876 1.00 98.50 186 ILE A CA 1
ATOM 1480 C C . ILE A 1 186 ? -1.416 4.372 6.624 1.00 98.50 186 ILE A C 1
ATOM 1482 O O . ILE A 1 186 ? -2.600 4.073 6.469 1.00 98.50 186 ILE A O 1
ATOM 1486 N N . THR A 1 187 ? -0.478 4.070 5.727 1.00 98.62 187 THR A N 1
ATOM 1487 C CA . THR A 1 187 ? -0.747 3.281 4.516 1.00 98.62 187 THR A CA 1
ATOM 1488 C C . THR A 1 187 ? 0.029 1.979 4.551 1.00 98.62 187 THR A C 1
ATOM 1490 O O . THR A 1 187 ? 1.243 1.980 4.775 1.00 98.62 187 THR A O 1
ATOM 1493 N N . LEU A 1 188 ? -0.662 0.877 4.267 1.00 98.81 188 LEU A N 1
ATOM 1494 C CA . LEU A 1 188 ? -0.056 -0.434 4.078 1.00 98.81 188 LEU A CA 1
ATOM 1495 C C . LEU A 1 188 ? -0.223 -0.899 2.626 1.00 98.81 188 LEU A C 1
ATOM 1497 O O . LEU A 1 188 ? -1.296 -0.750 2.042 1.00 98.81 188 LEU A O 1
ATOM 1501 N N . LEU A 1 189 ? 0.820 -1.514 2.070 1.00 98.75 189 LEU A N 1
ATOM 1502 C CA . LEU A 1 189 ? 0.755 -2.300 0.837 1.00 98.75 189 LEU A CA 1
ATOM 1503 C C . LEU A 1 189 ? 0.395 -3.749 1.190 1.00 98.75 189 LEU A C 1
ATOM 1505 O O . LEU A 1 189 ? 1.116 -4.402 1.947 1.00 98.75 189 LEU A O 1
ATOM 1509 N N . GLN A 1 190 ? -0.723 -4.240 0.667 1.00 98.50 190 GLN A N 1
ATOM 1510 C CA . GLN A 1 190 ? -1.277 -5.559 0.970 1.00 98.50 190 GLN A CA 1
ATOM 1511 C C . GLN A 1 190 ? -0.623 -6.663 0.111 1.00 98.50 190 GLN A C 1
ATOM 1513 O O . GLN A 1 190 ? -0.008 -6.358 -0.917 1.00 98.50 190 GLN A O 1
ATOM 1518 N N . PRO A 1 191 ? -0.723 -7.950 0.505 1.00 97.31 191 PRO A N 1
ATOM 1519 C CA . PRO A 1 191 ? -0.098 -9.059 -0.224 1.00 97.31 191 PRO A CA 1
ATOM 1520 C C . PRO A 1 191 ? -0.577 -9.253 -1.667 1.00 97.31 191 PRO A C 1
ATOM 1522 O O . PRO A 1 191 ? 0.187 -9.745 -2.490 1.00 97.31 191 PRO A O 1
ATOM 1525 N N . ASP A 1 192 ? -1.813 -8.866 -1.978 1.00 97.44 192 ASP A N 1
ATOM 1526 C CA . ASP A 1 192 ? -2.388 -8.893 -3.330 1.00 97.44 192 ASP A CA 1
ATOM 1527 C C . ASP A 1 192 ? -2.069 -7.634 -4.151 1.00 97.44 192 ASP A C 1
ATOM 1529 O O . ASP A 1 192 ? -2.537 -7.496 -5.278 1.00 97.44 192 ASP A O 1
ATOM 1533 N N . GLY A 1 193 ? -1.269 -6.718 -3.598 1.00 97.81 193 GLY A N 1
ATOM 1534 C CA . GLY A 1 193 ? -0.796 -5.529 -4.288 1.00 97.81 193 GLY A CA 1
ATOM 1535 C C . GLY A 1 193 ? -1.685 -4.298 -4.139 1.00 97.81 193 GLY A C 1
ATOM 1536 O O . GLY A 1 193 ? -1.301 -3.241 -4.639 1.00 97.81 193 GLY A O 1
ATOM 1537 N N . THR A 1 194 ? -2.818 -4.376 -3.434 1.00 98.44 194 THR A N 1
ATOM 1538 C CA . THR A 1 194 ? -3.653 -3.204 -3.127 1.00 98.44 194 THR A CA 1
ATOM 1539 C C . THR A 1 194 ? -3.050 -2.361 -2.003 1.00 98.44 194 THR A C 1
ATOM 1541 O O . THR A 1 194 ? -2.184 -2.796 -1.245 1.00 98.44 194 THR A O 1
ATOM 1544 N N . LEU A 1 195 ? -3.509 -1.121 -1.879 1.00 98.62 195 LEU A N 1
ATOM 1545 C CA . LEU A 1 195 ? -3.217 -0.242 -0.754 1.00 98.62 195 LEU A CA 1
ATOM 1546 C C . LEU A 1 195 ? -4.395 -0.234 0.206 1.00 98.62 195 LEU A C 1
ATOM 1548 O O . LEU A 1 195 ? -5.551 -0.185 -0.216 1.00 98.62 195 LEU A O 1
ATOM 1552 N N . ILE A 1 196 ? -4.085 -0.189 1.496 1.00 98.62 196 ILE A N 1
ATOM 1553 C CA . ILE A 1 196 ? -5.042 0.150 2.537 1.00 98.62 196 ILE A CA 1
ATOM 1554 C C . ILE A 1 196 ? -4.551 1.359 3.324 1.00 98.62 196 ILE A C 1
ATOM 1556 O O . ILE A 1 196 ? -3.424 1.381 3.815 1.00 98.62 196 ILE A O 1
ATOM 1560 N N . ILE A 1 197 ? -5.403 2.374 3.417 1.00 98.62 197 ILE A N 1
ATOM 1561 C CA . ILE A 1 197 ? -5.108 3.660 4.037 1.00 98.62 197 ILE A CA 1
ATOM 1562 C C . ILE A 1 197 ? -6.042 3.841 5.228 1.00 98.62 197 ILE A C 1
ATOM 1564 O O . ILE A 1 197 ? -7.262 3.773 5.079 1.00 98.62 197 ILE A O 1
ATOM 1568 N N . TYR A 1 198 ? -5.461 4.117 6.390 1.00 98.62 198 TYR A N 1
ATOM 1569 C CA . TYR A 1 198 ? -6.169 4.480 7.610 1.00 98.62 198 TYR A CA 1
ATOM 1570 C C . TYR A 1 198 ? -5.992 5.976 7.825 1.00 98.62 198 TYR A C 1
ATOM 1572 O O . TYR A 1 198 ? -4.871 6.428 8.039 1.00 98.62 198 TYR A O 1
ATOM 1580 N N . ARG A 1 199 ? -7.075 6.747 7.756 1.00 98.12 199 ARG A N 1
ATOM 1581 C CA . ARG A 1 199 ? -7.092 8.184 8.054 1.00 98.12 199 ARG A CA 1
ATOM 1582 C C . ARG A 1 199 ? -7.516 8.410 9.496 1.00 98.12 199 ARG A C 1
ATOM 1584 O O . ARG A 1 199 ? -8.336 7.658 10.012 1.00 98.12 199 ARG A O 1
ATOM 1591 N N . ASN A 1 200 ? -7.047 9.506 10.079 1.00 97.81 200 ASN A N 1
ATOM 1592 C CA . ASN A 1 200 ? -7.261 9.881 11.473 1.00 97.81 200 ASN A CA 1
ATOM 1593 C C . ASN A 1 200 ? -6.571 8.907 12.434 1.00 97.81 200 ASN A C 1
ATOM 1595 O O . ASN A 1 200 ? -7.096 8.611 13.504 1.00 97.81 200 ASN A O 1
ATOM 1599 N N . VAL A 1 201 ? -5.386 8.424 12.057 1.00 98.12 201 VAL A N 1
ATOM 1600 C CA . VAL A 1 201 ? -4.553 7.539 12.877 1.00 98.12 201 VAL A CA 1
ATOM 1601 C C . VAL A 1 201 ? -3.176 8.148 13.059 1.00 98.12 201 VAL A C 1
ATOM 1603 O O . VAL A 1 201 ? -2.577 8.668 12.119 1.00 98.12 201 VAL A O 1
ATOM 1606 N N . THR A 1 202 ? -2.665 8.066 14.278 1.00 97.31 202 THR A N 1
ATOM 1607 C CA . THR A 1 202 ? -1.307 8.473 14.632 1.00 97.31 202 THR A CA 1
ATOM 1608 C C . THR A 1 202 ? -0.576 7.333 15.324 1.00 97.31 202 THR A C 1
ATOM 1610 O O . THR A 1 202 ? -1.195 6.542 16.030 1.00 97.31 202 THR A O 1
ATOM 1613 N N . ASP A 1 203 ? 0.744 7.297 15.167 1.00 96.19 203 ASP A N 1
ATOM 1614 C CA . ASP A 1 203 ? 1.656 6.442 15.933 1.00 96.19 203 ASP A CA 1
ATOM 1615 C C . ASP A 1 203 ? 2.509 7.331 16.859 1.00 96.19 203 ASP A C 1
ATOM 1617 O O . ASP A 1 203 ? 3.630 7.709 16.511 1.00 96.19 203 ASP A O 1
ATOM 1621 N N . PRO A 1 204 ? 1.961 7.780 18.003 1.00 91.62 204 PRO A N 1
ATOM 1622 C CA . PRO A 1 204 ? 2.647 8.743 18.861 1.00 91.62 204 PRO A CA 1
ATOM 1623 C C . PRO A 1 204 ? 3.855 8.142 19.581 1.00 91.62 204 PRO A C 1
ATOM 1625 O O . PRO A 1 204 ? 4.755 8.884 19.973 1.00 91.62 204 PRO A O 1
ATOM 1628 N N . GLN A 1 205 ? 3.893 6.819 19.754 1.00 90.25 205 GLN A N 1
ATOM 1629 C CA . GLN A 1 205 ? 5.032 6.122 20.347 1.00 90.25 205 GLN A CA 1
ATOM 1630 C C . GLN A 1 205 ? 6.159 5.863 19.333 1.00 90.25 205 GLN A C 1
ATOM 1632 O O . GLN A 1 205 ? 7.267 5.534 19.753 1.00 90.25 205 GLN A O 1
ATOM 1637 N N . GLY A 1 206 ? 5.910 6.041 18.029 1.00 92.81 206 GLY A N 1
ATOM 1638 C CA . GLY A 1 206 ? 6.899 5.799 16.976 1.00 92.81 206 GLY A CA 1
ATOM 1639 C C . GLY A 1 206 ? 7.276 4.322 16.854 1.00 92.81 206 GLY A C 1
ATOM 1640 O O . GLY A 1 206 ? 8.439 4.000 16.610 1.00 92.81 206 GLY A O 1
ATOM 1641 N N . ASN A 1 207 ? 6.314 3.429 17.093 1.00 92.69 207 ASN A N 1
ATOM 1642 C CA . ASN A 1 207 ? 6.525 1.985 17.058 1.00 92.69 207 ASN A CA 1
ATOM 1643 C C . ASN A 1 207 ? 6.561 1.426 15.630 1.00 92.69 207 ASN A C 1
ATOM 1645 O O . ASN A 1 207 ? 7.087 0.331 15.421 1.00 92.69 207 ASN A O 1
ATOM 1649 N N . LEU A 1 208 ? 5.989 2.142 14.662 1.00 96.38 208 LEU A N 1
ATOM 1650 C CA . LEU A 1 208 ? 5.959 1.739 13.267 1.00 96.38 208 LEU A CA 1
ATOM 1651 C C . LEU A 1 208 ? 7.187 2.237 12.509 1.00 96.38 208 LEU A C 1
ATOM 1653 O O . LEU A 1 208 ? 7.603 3.392 12.610 1.00 96.38 208 LEU A O 1
ATOM 1657 N N . ALA A 1 209 ? 7.716 1.371 11.650 1.00 97.00 209 ALA A N 1
ATOM 1658 C CA . ALA A 1 209 ? 8.772 1.709 10.707 1.00 97.00 209 ALA A CA 1
ATOM 1659 C C . ALA A 1 209 ? 8.335 1.452 9.261 1.00 97.00 209 ALA A C 1
ATOM 1661 O O . ALA A 1 209 ? 7.594 0.513 8.969 1.00 97.00 209 ALA A O 1
ATOM 1662 N N . LEU A 1 210 ? 8.845 2.255 8.320 1.00 97.06 210 LEU A N 1
ATOM 1663 C CA . LEU A 1 210 ? 8.679 1.965 6.894 1.00 97.06 210 LEU A CA 1
ATOM 1664 C C . LEU A 1 210 ? 9.254 0.581 6.564 1.00 97.06 210 LEU A C 1
ATOM 1666 O O . LEU A 1 210 ? 10.296 0.184 7.081 1.00 97.06 210 LEU A O 1
ATOM 1670 N N . ASN A 1 211 ? 8.579 -0.131 5.666 1.00 97.62 211 ASN A N 1
ATOM 1671 C CA . ASN A 1 211 ? 8.840 -1.514 5.265 1.00 97.62 211 ASN A CA 1
ATOM 1672 C C . ASN A 1 211 ? 8.597 -2.578 6.338 1.00 97.62 211 ASN A C 1
ATOM 1674 O O . ASN A 1 211 ? 8.796 -3.760 6.051 1.00 97.62 211 ASN A O 1
ATOM 1678 N N . GLN A 1 212 ? 8.131 -2.207 7.532 1.00 97.94 212 GLN A N 1
ATOM 1679 C CA . GLN A 1 212 ? 7.714 -3.179 8.534 1.00 97.94 212 GLN A CA 1
ATOM 1680 C C . GLN A 1 212 ? 6.540 -4.006 8.009 1.00 97.94 212 GLN A C 1
ATOM 1682 O O . GLN A 1 212 ? 5.561 -3.465 7.491 1.00 97.94 212 GLN A O 1
ATOM 1687 N N . LYS A 1 213 ? 6.633 -5.328 8.162 1.00 97.94 213 LYS A N 1
ATOM 1688 C CA . LYS A 1 213 ? 5.499 -6.229 7.963 1.00 97.94 213 LYS A CA 1
ATOM 1689 C C . LYS A 1 213 ? 4.597 -6.149 9.194 1.00 97.94 213 LYS A C 1
ATOM 1691 O O . LYS A 1 213 ? 5.079 -6.345 10.303 1.00 97.94 213 LYS A O 1
ATOM 1696 N N . ILE A 1 214 ? 3.316 -5.884 8.970 1.00 98.06 214 ILE A N 1
ATOM 1697 C CA . ILE A 1 214 ? 2.264 -5.833 9.982 1.00 98.06 214 ILE A CA 1
ATOM 1698 C C . ILE A 1 214 ? 1.272 -6.944 9.693 1.00 98.06 214 ILE A C 1
ATOM 1700 O O . ILE A 1 214 ? 0.781 -7.073 8.567 1.00 98.06 214 ILE A O 1
ATOM 1704 N N . HIS A 1 215 ? 0.962 -7.744 10.702 1.00 98.31 215 HIS A N 1
ATOM 1705 C CA . HIS A 1 215 ? -0.022 -8.807 10.585 1.00 98.31 215 HIS A CA 1
ATOM 1706 C C . HIS A 1 215 ? -1.445 -8.315 10.869 1.00 98.31 215 HIS A C 1
ATOM 1708 O O . HIS A 1 215 ? -1.664 -7.313 11.545 1.00 98.31 215 HIS A O 1
ATOM 1714 N N . ALA A 1 216 ? -2.445 -9.045 10.373 1.00 98.25 216 A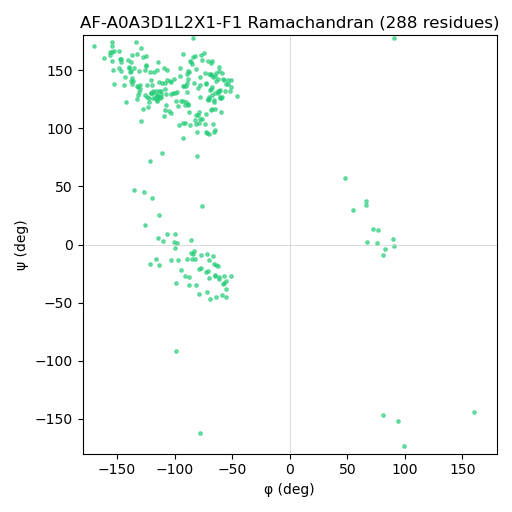LA A N 1
ATOM 1715 C CA . ALA A 1 216 ? -3.836 -8.743 10.688 1.00 98.25 216 ALA A CA 1
ATOM 1716 C C . ALA A 1 216 ? -4.093 -8.837 12.211 1.00 98.25 216 ALA A C 1
ATOM 1718 O O . ALA A 1 216 ? -3.699 -9.802 12.878 1.00 98.25 216 ALA A O 1
ATOM 1719 N N . GLY A 1 217 ? -4.762 -7.824 12.760 1.00 97.81 217 GLY A N 1
ATOM 1720 C CA . GLY A 1 217 ? -5.036 -7.683 14.191 1.00 97.81 217 GLY A CA 1
ATOM 1721 C C . GLY A 1 217 ? -3.837 -7.208 15.017 1.00 97.81 217 GLY A C 1
ATOM 1722 O O . GLY A 1 217 ? -3.866 -7.314 16.238 1.00 97.81 217 GLY A O 1
ATOM 1723 N N . GLU A 1 218 ? -2.767 -6.724 14.386 1.00 97.69 218 GLU A N 1
ATOM 1724 C CA . GLU A 1 218 ? -1.648 -6.066 15.068 1.00 97.69 218 GLU A CA 1
ATOM 1725 C C . GLU A 1 218 ? -1.921 -4.563 15.236 1.00 97.69 218 GLU A C 1
ATOM 1727 O O . GLU A 1 218 ? -2.632 -3.957 14.431 1.00 97.69 218 GLU A O 1
ATOM 1732 N N . LEU A 1 219 ? -1.398 -3.966 16.310 1.00 97.81 219 LEU A N 1
ATOM 1733 C CA . LEU A 1 219 ? -1.590 -2.550 16.622 1.00 97.81 219 LEU A CA 1
ATOM 1734 C C . LEU A 1 219 ? -0.872 -1.671 15.587 1.00 97.81 219 LEU A C 1
ATOM 1736 O O . LEU A 1 219 ? 0.318 -1.844 15.345 1.00 97.81 219 LEU A O 1
ATOM 1740 N N . LEU A 1 220 ? -1.588 -0.701 15.019 1.00 98.00 220 LEU A N 1
ATOM 1741 C CA . LEU A 1 220 ? -1.029 0.327 14.136 1.00 98.00 220 LEU A CA 1
ATOM 1742 C C . LEU A 1 220 ? -0.772 1.645 14.867 1.00 98.00 220 LEU A C 1
ATOM 1744 O O . LEU A 1 220 ? 0.149 2.375 14.526 1.00 98.00 220 LEU A O 1
ATOM 1748 N N . GLY A 1 221 ? -1.607 1.975 15.845 1.00 97.81 221 GLY A N 1
ATOM 1749 C CA . GLY A 1 221 ? -1.528 3.248 16.544 1.00 97.81 221 GLY A CA 1
ATOM 1750 C C . GLY A 1 221 ? -2.839 3.563 17.236 1.00 97.81 221 GLY A C 1
ATOM 1751 O O . GLY A 1 221 ? -3.535 2.664 17.710 1.00 97.81 221 GLY A O 1
ATOM 1752 N N . GLU A 1 222 ? -3.196 4.836 17.264 1.00 98.25 222 GLU A N 1
ATOM 1753 C CA . GLU A 1 222 ? -4.410 5.319 17.910 1.00 98.25 222 GLU A CA 1
ATOM 1754 C C . GLU A 1 222 ? -5.125 6.382 17.079 1.00 98.25 222 GLU A C 1
ATOM 1756 O O . GLU A 1 222 ? -4.527 7.052 16.232 1.00 98.25 222 GLU A O 1
ATOM 1761 N N . VAL A 1 223 ? -6.425 6.532 17.324 1.00 98.50 223 VAL A N 1
ATOM 1762 C CA . VAL A 1 223 ? -7.247 7.565 16.694 1.00 98.50 223 VAL A CA 1
ATOM 1763 C C . VAL A 1 223 ? -6.703 8.943 17.058 1.00 98.50 223 VAL A C 1
ATOM 1765 O O . VAL A 1 223 ? -6.548 9.279 18.234 1.00 98.50 223 VAL A O 1
ATOM 1768 N N . ALA A 1 224 ? -6.443 9.747 16.032 1.00 97.75 224 ALA A N 1
ATOM 1769 C CA . ALA A 1 224 ? -5.789 11.037 16.152 1.00 97.75 224 ALA A CA 1
ATOM 1770 C C . ALA A 1 224 ? -6.593 12.034 17.018 1.00 97.75 224 ALA A C 1
ATOM 1772 O O . ALA A 1 224 ? -7.832 12.028 16.994 1.00 97.75 224 ALA A O 1
ATOM 1773 N N . PRO A 1 225 ? -5.918 12.964 17.725 1.00 95.88 225 PRO A N 1
ATOM 1774 C CA . PRO A 1 225 ? -6.581 14.013 18.495 1.00 95.88 225 PRO A CA 1
ATOM 1775 C C . PRO A 1 225 ? -7.623 14.790 17.679 1.00 95.88 225 PRO A C 1
ATOM 1777 O O . PRO A 1 225 ? -7.377 15.174 16.537 1.00 95.88 225 PRO A O 1
ATOM 1780 N N . GLY A 1 226 ? -8.792 15.033 18.278 1.00 95.19 226 GLY A N 1
ATOM 1781 C CA . GLY A 1 226 ? -9.886 15.792 17.657 1.00 95.19 226 GLY A CA 1
ATOM 1782 C C . GLY A 1 226 ? -10.691 15.040 16.591 1.00 95.19 226 GLY A C 1
ATOM 1783 O O . GLY A 1 226 ? -11.624 15.616 16.037 1.00 95.19 226 GLY A O 1
ATOM 1784 N N . SER A 1 227 ? -10.372 13.772 16.316 1.00 96.62 227 SER A N 1
ATOM 1785 C CA . SER A 1 227 ? -11.114 12.947 15.358 1.00 96.62 227 SER A CA 1
ATOM 1786 C C . SER A 1 227 ? -12.223 12.155 16.047 1.00 96.62 227 SER A C 1
ATOM 1788 O O . SER A 1 227 ? -12.007 11.571 17.106 1.00 96.62 227 SER A O 1
ATOM 1790 N N . THR A 1 228 ? -13.405 12.112 15.432 1.00 96.75 228 THR A N 1
ATOM 1791 C CA . THR A 1 228 ? -14.567 11.337 15.915 1.00 96.75 228 THR A CA 1
ATOM 1792 C C . THR A 1 228 ? -14.894 10.134 15.029 1.00 96.75 228 THR A C 1
ATOM 1794 O O . THR A 1 228 ? -15.893 9.447 15.231 1.00 96.75 228 THR A O 1
ATOM 1797 N N . GLU A 1 229 ? -14.084 9.911 13.999 1.00 96.88 229 GLU A N 1
ATOM 1798 C CA . GLU A 1 229 ? -14.236 8.813 13.057 1.00 96.88 229 GLU A CA 1
ATOM 1799 C C . GLU A 1 229 ? -12.865 8.280 12.649 1.00 96.88 229 GLU A C 1
ATOM 1801 O O . GLU A 1 229 ? -11.908 9.044 12.482 1.00 96.88 229 GLU A O 1
ATOM 1806 N N . LEU A 1 230 ? -12.791 6.969 12.452 1.00 98.31 230 LEU A N 1
ATOM 1807 C CA . LEU A 1 230 ? -11.712 6.315 11.726 1.00 98.31 230 LEU A CA 1
ATOM 1808 C C . LEU A 1 230 ? -12.204 6.031 10.307 1.00 98.31 230 LEU A C 1
ATOM 1810 O O . LEU A 1 230 ? -13.268 5.434 10.143 1.00 98.31 230 LEU A O 1
ATOM 1814 N N . VAL A 1 231 ? -11.425 6.409 9.291 1.00 98.25 231 VAL A N 1
ATOM 1815 C CA . VAL A 1 231 ? -11.767 6.138 7.886 1.00 98.25 231 VAL A CA 1
ATOM 1816 C C . VAL A 1 231 ? -10.745 5.189 7.280 1.00 98.25 231 VAL A C 1
ATOM 1818 O O . VAL A 1 231 ? -9.543 5.441 7.330 1.00 98.25 231 VAL A O 1
ATOM 1821 N N . VAL A 1 232 ? -11.234 4.109 6.678 1.00 98.44 232 VAL A N 1
ATOM 1822 C CA . VAL A 1 232 ? -10.435 3.097 5.987 1.00 98.44 232 VAL A CA 1
ATOM 1823 C C . VAL A 1 232 ? -10.768 3.120 4.499 1.00 98.44 232 VAL A C 1
ATOM 1825 O O . VAL A 1 232 ? -11.930 3.005 4.104 1.00 98.44 232 VAL A O 1
ATOM 1828 N N . VAL A 1 233 ? -9.741 3.247 3.666 1.00 98.19 233 VAL A N 1
ATOM 1829 C CA . VAL A 1 233 ? -9.838 3.202 2.203 1.00 98.19 233 VAL A CA 1
ATOM 1830 C C . VAL A 1 233 ? -9.004 2.039 1.696 1.00 98.19 233 VAL A C 1
ATOM 1832 O O . VAL A 1 233 ? -7.845 1.909 2.079 1.00 98.19 233 VAL A O 1
ATOM 1835 N N . VAL A 1 234 ? -9.572 1.222 0.809 1.00 98.31 234 VAL A N 1
ATOM 1836 C CA . VAL A 1 234 ? -8.831 0.189 0.078 1.00 98.31 234 VAL A CA 1
ATOM 1837 C C . VAL A 1 234 ? -8.863 0.545 -1.402 1.00 98.31 234 VAL A C 1
ATOM 1839 O O . VAL A 1 234 ? -9.939 0.731 -1.974 1.00 98.31 234 VAL A O 1
ATOM 1842 N N . CYS A 1 235 ? -7.697 0.677 -2.026 1.00 97.19 235 CYS A N 1
ATOM 1843 C CA . CYS A 1 235 ? -7.607 1.074 -3.425 1.00 97.19 235 CYS A CA 1
ATOM 1844 C C . CYS A 1 235 ? -6.345 0.555 -4.109 1.00 97.19 235 CYS A C 1
ATOM 1846 O O . CYS A 1 235 ? -5.387 0.147 -3.461 1.00 97.19 235 CYS A O 1
ATOM 1848 N N . HIS A 1 236 ? -6.310 0.631 -5.432 1.00 96.75 236 HIS A N 1
ATOM 1849 C CA . HIS A 1 236 ? -5.112 0.374 -6.216 1.00 96.75 236 HIS A CA 1
ATOM 1850 C C . HIS A 1 236 ? -5.082 1.256 -7.467 1.00 96.75 236 HIS A C 1
ATOM 1852 O O . HIS A 1 236 ? -6.105 1.752 -7.937 1.00 96.75 236 HIS A O 1
ATOM 1858 N N . TYR A 1 237 ? -3.892 1.472 -8.007 1.00 94.56 237 TYR A N 1
ATOM 1859 C CA . TYR A 1 237 ? -3.694 2.033 -9.333 1.00 94.56 237 TYR A CA 1
ATOM 1860 C C . TYR A 1 237 ? -4.159 1.046 -10.397 1.00 94.56 237 TYR A C 1
ATOM 1862 O O . TYR A 1 237 ? -4.172 -0.158 -10.178 1.00 94.56 237 TYR A O 1
ATOM 1870 N N . SER A 1 238 ? -4.499 1.549 -11.576 1.00 93.50 238 SER A N 1
ATOM 1871 C CA . SER A 1 238 ? -4.835 0.715 -12.723 1.00 93.50 238 SER A CA 1
ATOM 1872 C C . SER A 1 238 ? -3.875 0.994 -13.865 1.00 93.50 238 SER A C 1
ATOM 1874 O O . SER A 1 238 ? -3.555 2.150 -14.162 1.00 93.50 238 SER A O 1
ATOM 1876 N N . LEU A 1 239 ? -3.429 -0.068 -14.531 1.00 93.94 239 LEU A N 1
ATOM 1877 C CA . LEU A 1 239 ? -2.712 0.071 -15.794 1.00 93.94 239 LEU A CA 1
ATOM 1878 C C . LEU A 1 239 ? -3.650 0.543 -16.919 1.00 93.94 239 LEU A C 1
ATOM 1880 O O . LEU A 1 239 ? -3.205 1.221 -17.842 1.00 93.94 239 LEU A O 1
ATOM 1884 N N . TYR A 1 240 ? -4.939 0.207 -16.824 1.00 91.00 240 TYR A N 1
ATOM 1885 C CA . TYR A 1 240 ? -5.911 0.310 -17.916 1.00 91.00 240 TYR A CA 1
ATOM 1886 C C . TYR A 1 240 ? -6.857 1.509 -17.814 1.00 91.00 240 TYR A C 1
ATOM 1888 O O . TYR A 1 240 ? -7.550 1.827 -18.776 1.00 91.00 240 TYR A O 1
ATOM 1896 N N . THR A 1 241 ? -6.919 2.170 -16.659 1.00 86.94 241 THR A N 1
ATOM 1897 C CA . THR A 1 241 ? -7.804 3.319 -16.430 1.00 86.94 241 THR A CA 1
ATOM 1898 C C . THR A 1 241 ? -7.038 4.473 -15.813 1.00 86.94 241 THR A C 1
ATOM 1900 O O . THR A 1 241 ? -6.121 4.265 -15.020 1.00 86.94 241 THR A O 1
ATOM 1903 N N . GLU A 1 242 ? -7.457 5.698 -16.111 1.00 80.75 242 GLU A N 1
ATOM 1904 C CA . GLU A 1 242 ? -6.954 6.871 -15.404 1.00 80.75 242 GLU A CA 1
ATOM 1905 C C . GLU A 1 242 ? -7.511 6.903 -13.975 1.00 80.75 242 GLU A C 1
ATOM 1907 O O . GLU A 1 242 ? -8.723 6.864 -13.765 1.00 80.75 242 GLU A O 1
ATOM 1912 N N . GLY A 1 243 ? -6.619 6.970 -12.987 1.00 82.44 243 GLY A N 1
ATOM 1913 C CA . GLY A 1 243 ? -6.976 7.098 -11.575 1.00 82.44 243 GLY A CA 1
ATOM 1914 C C . GLY A 1 243 ? -6.947 5.792 -10.777 1.00 82.44 243 GLY A C 1
ATOM 1915 O O . GLY A 1 243 ? -6.474 4.750 -11.235 1.00 82.44 243 GLY A O 1
ATOM 1916 N N . LEU A 1 244 ? -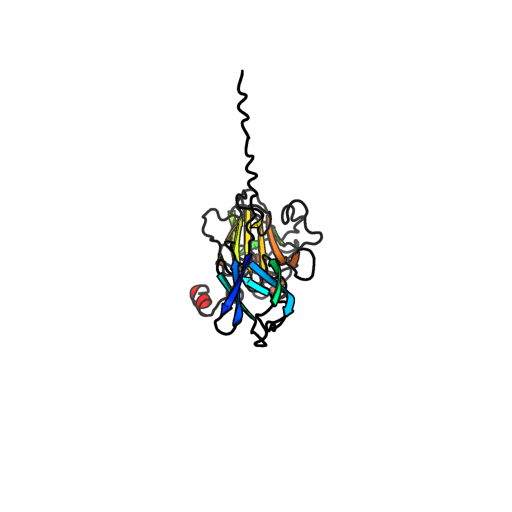7.415 5.898 -9.534 1.00 90.88 244 LEU A N 1
ATOM 1917 C CA . LEU A 1 244 ? -7.471 4.801 -8.573 1.00 90.88 244 LEU A CA 1
ATOM 1918 C C . LEU A 1 244 ? -8.778 4.019 -8.697 1.00 90.88 244 LEU A C 1
ATOM 1920 O O . LEU A 1 244 ? -9.852 4.594 -8.871 1.00 90.88 244 LEU A O 1
ATOM 1924 N N . GLN A 1 245 ? -8.673 2.708 -8.530 1.00 94.19 245 GLN A N 1
ATOM 1925 C CA . GLN A 1 245 ? -9.788 1.788 -8.361 1.00 94.19 245 GLN A CA 1
ATOM 1926 C C . GLN A 1 245 ? -9.977 1.516 -6.870 1.00 94.19 245 GLN A C 1
ATOM 1928 O O . GLN A 1 245 ? -9.011 1.239 -6.160 1.00 94.19 245 GLN A O 1
ATOM 1933 N N . PHE A 1 246 ? -11.214 1.621 -6.390 1.00 95.81 246 PHE A N 1
ATOM 1934 C CA . PHE A 1 246 ? -11.554 1.461 -4.977 1.00 95.81 246 PHE A CA 1
ATOM 1935 C C . PHE A 1 246 ? -12.264 0.132 -4.736 1.00 95.81 246 PHE A C 1
ATOM 1937 O O . PHE A 1 246 ? -13.120 -0.273 -5.520 1.00 95.81 246 PHE A O 1
ATOM 1944 N N . ILE A 1 247 ? -11.946 -0.507 -3.615 1.00 96.00 247 ILE A N 1
ATOM 1945 C CA . ILE A 1 247 ? -12.498 -1.798 -3.207 1.00 96.00 247 ILE A CA 1
ATOM 1946 C C . ILE A 1 247 ? -13.398 -1.578 -1.993 1.00 96.00 247 ILE A C 1
ATOM 1948 O O . ILE A 1 247 ? -13.067 -0.804 -1.093 1.00 96.00 247 ILE A O 1
A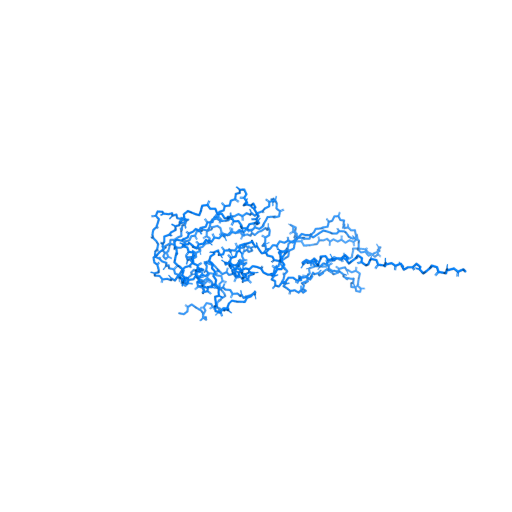TOM 1952 N N . ILE A 1 248 ? -14.542 -2.262 -1.970 1.00 95.50 248 ILE A N 1
ATOM 1953 C CA . ILE A 1 248 ? -15.422 -2.310 -0.801 1.00 95.50 248 ILE A CA 1
ATOM 1954 C C . ILE A 1 248 ? -15.083 -3.594 -0.034 1.00 95.50 248 ILE A C 1
ATOM 1956 O O . ILE A 1 248 ? -15.465 -4.672 -0.490 1.00 95.50 248 ILE A O 1
ATOM 1960 N N . PRO A 1 249 ? -14.339 -3.514 1.080 1.00 96.25 249 PRO A N 1
ATOM 1961 C CA . PRO A 1 249 ? -13.993 -4.696 1.859 1.00 96.25 249 PRO A CA 1
ATOM 1962 C C . PRO A 1 249 ? -15.226 -5.304 2.540 1.00 96.25 249 PRO A C 1
ATOM 1964 O O . PRO A 1 249 ? -16.129 -4.589 2.984 1.00 96.25 249 PRO A O 1
ATOM 1967 N N . GLN A 1 250 ? -15.231 -6.632 2.668 1.00 97.00 250 GLN A N 1
ATOM 1968 C CA . GLN A 1 250 ? -16.160 -7.346 3.539 1.00 97.00 250 GLN A CA 1
ATOM 1969 C C . GLN A 1 250 ? -15.521 -7.500 4.916 1.00 97.00 250 GLN A C 1
ATOM 1971 O O . GLN A 1 250 ? -14.457 -8.108 5.046 1.00 97.00 250 GLN A O 1
ATOM 1976 N N . PHE A 1 251 ? -16.160 -6.954 5.947 1.00 98.00 251 PHE A N 1
ATOM 1977 C CA . PHE A 1 251 ? -15.646 -7.031 7.306 1.00 98.00 251 PHE A CA 1
ATOM 1978 C C . PHE A 1 251 ? -16.262 -8.188 8.071 1.00 98.00 251 PHE A C 1
ATOM 1980 O O . PHE A 1 251 ? -17.446 -8.489 7.933 1.00 98.00 251 PHE A O 1
ATOM 1987 N N . LEU A 1 252 ? -15.458 -8.794 8.932 1.00 97.25 252 LEU A N 1
ATOM 1988 C CA . LEU A 1 252 ? -15.873 -9.810 9.874 1.00 97.25 252 LEU A CA 1
ATOM 1989 C C . LEU A 1 252 ? -16.673 -9.165 11.017 1.00 97.25 252 LEU A C 1
ATOM 1991 O O . LEU A 1 252 ? -16.107 -8.524 11.904 1.00 97.25 252 LEU A O 1
ATOM 1995 N N . THR A 1 253 ? -17.994 -9.328 10.989 1.00 95.88 253 THR A N 1
ATOM 1996 C CA . THR A 1 253 ? -18.926 -8.759 11.979 1.00 95.88 253 THR A CA 1
ATOM 1997 C C . THR A 1 253 ? -19.309 -9.748 13.079 1.00 95.88 253 THR A C 1
ATOM 1999 O O . THR A 1 253 ? -19.846 -9.350 14.110 1.00 95.88 253 THR A O 1
ATOM 2002 N N . ALA A 1 254 ? -19.012 -11.034 12.879 1.00 92.31 254 ALA A N 1
ATOM 2003 C CA . ALA A 1 254 ? -19.072 -12.102 13.876 1.00 92.31 254 ALA A CA 1
ATOM 2004 C C . ALA A 1 254 ? -18.086 -13.223 13.476 1.00 92.31 254 ALA A C 1
ATOM 2006 O O . ALA A 1 254 ? -17.666 -13.250 12.320 1.00 92.31 254 ALA A O 1
ATOM 2007 N N . PRO A 1 255 ? -17.731 -14.181 14.360 1.00 88.62 255 PRO A N 1
ATOM 2008 C CA . PRO A 1 255 ? -16.669 -15.169 14.101 1.00 88.62 255 PRO A CA 1
ATOM 2009 C C . PR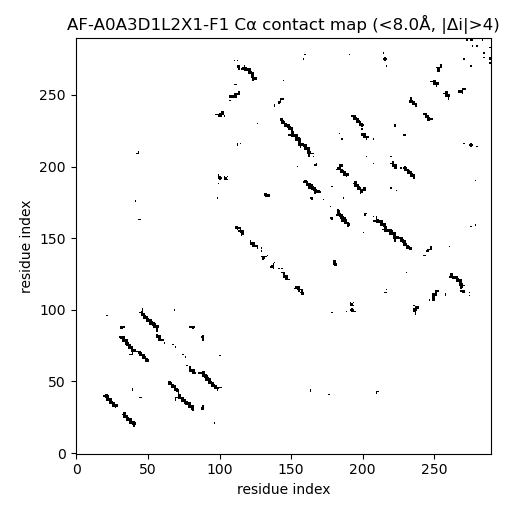O A 1 255 ? -16.763 -15.945 12.776 1.00 88.62 255 PRO A C 1
ATOM 2011 O O . PRO A 1 255 ? -15.743 -16.367 12.244 1.00 88.62 255 PRO A O 1
ATOM 2014 N N . SER A 1 256 ? -17.967 -16.116 12.232 1.00 87.81 256 SER A N 1
ATOM 2015 C CA . SER A 1 256 ? -18.229 -16.813 10.967 1.00 87.81 256 SER A CA 1
ATOM 2016 C C . SER A 1 256 ? -19.029 -15.977 9.961 1.00 87.81 256 SER A C 1
ATOM 2018 O O . SER A 1 256 ? -19.600 -16.528 9.022 1.00 87.81 256 SER A O 1
ATOM 2020 N N . LYS A 1 257 ? -19.110 -14.655 10.158 1.00 93.94 257 LYS A N 1
ATOM 2021 C CA . LYS A 1 257 ? -19.919 -13.760 9.325 1.00 93.94 257 LYS A CA 1
ATOM 2022 C C . LYS A 1 257 ? -19.082 -12.598 8.809 1.00 93.94 257 LYS A C 1
ATOM 2024 O O . LYS A 1 257 ? -18.635 -11.764 9.594 1.00 93.94 257 LYS A O 1
ATOM 2029 N N . THR A 1 258 ? -18.937 -12.528 7.491 1.00 95.88 258 THR A N 1
ATOM 2030 C CA . THR A 1 258 ? -18.417 -11.360 6.779 1.00 95.88 258 THR A CA 1
ATOM 2031 C C . THR A 1 258 ? -19.529 -10.662 6.019 1.00 95.88 258 THR A C 1
ATOM 2033 O O . THR A 1 258 ? -20.390 -11.310 5.426 1.00 95.88 258 THR A O 1
ATOM 2036 N N . GLU A 1 259 ? -19.531 -9.335 6.038 1.00 96.25 259 GLU A N 1
ATOM 2037 C CA . GLU A 1 259 ? -20.471 -8.531 5.261 1.00 96.25 259 GLU A CA 1
ATOM 2038 C C . GLU A 1 259 ? -19.915 -7.129 4.998 1.00 96.25 259 GLU A C 1
ATOM 2040 O O . GLU A 1 259 ? -18.986 -6.663 5.662 1.00 96.25 259 GLU A O 1
ATOM 2045 N N . ILE A 1 260 ? -20.502 -6.435 4.026 1.00 96.38 260 ILE A N 1
ATOM 2046 C CA . ILE A 1 260 ? -20.264 -5.002 3.845 1.00 96.38 260 ILE A CA 1
ATOM 2047 C C . ILE A 1 260 ? -20.957 -4.268 4.991 1.00 96.38 260 ILE A C 1
ATOM 2049 O O . ILE A 1 260 ? -22.159 -4.443 5.219 1.00 96.38 260 ILE A O 1
ATOM 2053 N N . VAL A 1 261 ? -20.198 -3.445 5.709 1.00 96.19 261 VAL A N 1
ATOM 2054 C CA . VAL A 1 261 ? -20.723 -2.737 6.875 1.00 96.19 261 VAL A CA 1
ATOM 2055 C C . VAL A 1 261 ? -21.504 -1.482 6.490 1.00 96.19 261 VAL A C 1
ATOM 2057 O O . VAL A 1 261 ? -21.234 -0.857 5.466 1.00 96.19 261 VAL A O 1
ATOM 2060 N N . ASN A 1 262 ? -22.480 -1.108 7.314 1.00 93.81 262 ASN A N 1
ATOM 2061 C CA . ASN A 1 262 ? -23.306 0.084 7.132 1.00 93.81 262 ASN A CA 1
ATOM 2062 C C . ASN A 1 262 ? -23.756 0.681 8.474 1.00 93.81 262 ASN A C 1
ATOM 2064 O O . ASN A 1 262 ? -23.669 0.044 9.527 1.00 93.81 262 ASN A O 1
ATOM 2068 N N . SER A 1 263 ? -24.276 1.906 8.420 1.00 93.50 263 SER A N 1
ATOM 2069 C CA . SER A 1 263 ? -24.605 2.723 9.592 1.00 93.50 263 SER A CA 1
ATOM 2070 C C . SER A 1 263 ? -25.752 2.207 10.473 1.00 93.50 263 SER A C 1
ATOM 2072 O O . SER A 1 263 ? -25.935 2.706 11.587 1.00 93.50 263 SER A O 1
ATOM 2074 N N . ALA A 1 264 ? -26.500 1.189 10.031 1.00 93.00 264 ALA A N 1
ATOM 2075 C CA . ALA A 1 264 ? -27.553 0.557 10.829 1.00 93.00 264 ALA A CA 1
ATOM 2076 C C . ALA A 1 264 ? -27.029 -0.539 11.778 1.00 93.00 264 ALA A C 1
ATOM 2078 O O . ALA A 1 264 ? -27.767 -1.010 12.646 1.00 93.00 264 ALA A O 1
ATOM 2079 N N . GLN A 1 265 ? -25.778 -0.973 11.619 1.00 94.81 265 GLN A N 1
ATOM 2080 C CA . GLN A 1 265 ? -25.200 -2.061 12.403 1.00 94.81 265 GLN A CA 1
ATOM 2081 C C . GLN A 1 265 ? -24.566 -1.561 13.706 1.00 94.81 265 GLN A C 1
ATOM 2083 O O . GLN A 1 265 ? -24.006 -0.472 13.776 1.00 94.81 265 GLN A O 1
ATOM 2088 N N . ASN A 1 266 ? -24.591 -2.415 14.729 1.00 95.56 266 ASN A N 1
ATOM 2089 C CA . ASN A 1 266 ? -23.735 -2.304 15.907 1.00 95.56 266 ASN A CA 1
ATOM 2090 C C . ASN A 1 266 ? -22.950 -3.609 16.011 1.00 95.56 266 ASN A C 1
ATOM 2092 O O . ASN A 1 266 ? -23.555 -4.681 16.050 1.00 95.56 266 ASN A O 1
ATOM 2096 N N . ILE A 1 267 ? -21.625 -3.518 16.007 1.00 97.44 267 ILE A N 1
ATOM 2097 C CA . ILE A 1 267 ? -20.735 -4.670 15.862 1.00 97.44 267 ILE A CA 1
ATOM 2098 C C . ILE A 1 267 ? -19.870 -4.772 17.110 1.00 97.44 267 ILE A C 1
ATOM 2100 O O . ILE A 1 267 ? -19.254 -3.792 17.525 1.00 97.44 267 ILE A O 1
ATOM 2104 N N . GLU A 1 268 ? -19.805 -5.960 17.698 1.00 97.62 268 GLU A N 1
ATOM 2105 C CA . GLU A 1 268 ? -18.777 -6.288 18.679 1.00 97.62 268 GLU A CA 1
ATOM 2106 C C . GLU A 1 268 ? -17.570 -6.870 17.942 1.00 97.62 268 GLU A C 1
ATOM 2108 O O . GLU A 1 268 ? -17.693 -7.828 17.179 1.00 97.62 268 GLU A O 1
ATOM 2113 N N . VAL A 1 269 ? -16.408 -6.247 18.114 1.00 98.06 269 VAL A N 1
ATOM 2114 C CA . VAL A 1 269 ? -15.214 -6.573 17.334 1.00 98.06 269 VAL A CA 1
ATOM 2115 C C . VAL A 1 269 ? -14.677 -7.952 17.697 1.00 98.06 269 VAL A C 1
ATOM 2117 O O . VAL A 1 269 ? -14.472 -8.263 18.870 1.00 98.06 269 VAL A O 1
ATOM 2120 N N . VAL A 1 270 ? -14.362 -8.751 16.676 1.00 97.38 270 VAL A N 1
ATOM 2121 C CA . VAL A 1 270 ? -13.726 -10.065 16.819 1.00 97.38 270 VAL A CA 1
ATOM 2122 C C . VAL A 1 270 ? -12.515 -10.176 15.903 1.00 97.38 270 VAL A C 1
ATOM 2124 O O . VAL A 1 270 ? -12.597 -9.853 14.721 1.00 97.38 270 VAL A O 1
ATOM 2127 N N . HIS A 1 271 ? -11.392 -10.668 16.430 1.00 97.25 271 HIS A N 1
ATOM 2128 C CA . HIS A 1 271 ? -10.185 -10.973 15.649 1.00 97.25 271 HIS A CA 1
ATOM 2129 C C . HIS A 1 271 ? -9.811 -12.457 15.808 1.00 97.25 271 HIS A C 1
ATOM 2131 O O . HIS A 1 271 ? -8.846 -12.773 16.506 1.00 97.25 271 HIS A O 1
ATOM 2137 N N . PRO A 1 272 ? -10.581 -13.389 15.219 1.00 96.38 272 PRO A N 1
ATOM 2138 C CA . PRO A 1 272 ? -10.295 -14.815 15.337 1.00 96.38 272 PRO A CA 1
ATOM 2139 C C . PRO A 1 272 ? -8.938 -15.160 14.716 1.00 96.38 272 PRO A C 1
ATOM 2141 O O . PRO A 1 272 ? -8.551 -14.617 13.673 1.00 96.38 272 PRO A O 1
ATOM 2144 N N . ASN A 1 273 ? -8.213 -16.079 15.353 1.00 95.44 273 ASN A N 1
ATOM 2145 C CA . ASN A 1 273 ? -6.873 -16.478 14.923 1.00 95.44 273 ASN A CA 1
ATOM 2146 C C . ASN A 1 273 ? -6.880 -17.086 13.513 1.00 95.44 273 ASN A C 1
ATOM 2148 O O . ASN A 1 273 ? -5.919 -16.912 12.768 1.00 95.44 273 ASN A O 1
ATOM 2152 N N . GLU A 1 274 ? -7.979 -17.728 13.117 1.00 94.12 274 GLU A N 1
ATOM 2153 C CA . GLU A 1 274 ? -8.188 -18.291 11.786 1.00 94.12 274 GLU A CA 1
ATOM 2154 C C . GLU A 1 274 ? -8.074 -17.218 10.701 1.00 94.12 274 GLU A C 1
ATOM 2156 O O . GLU A 1 274 ? -7.398 -17.439 9.701 1.00 94.12 274 GLU A O 1
ATOM 2161 N N . VAL A 1 275 ? -8.673 -16.042 10.925 1.00 96.00 275 VAL A N 1
ATOM 2162 C CA . VAL A 1 275 ? -8.626 -14.915 9.981 1.00 96.00 275 VAL A CA 1
ATOM 2163 C C . VAL A 1 275 ? -7.293 -14.181 10.079 1.00 96.00 275 VAL A C 1
ATOM 2165 O O . VAL A 1 275 ? -6.673 -13.893 9.055 1.00 96.00 275 VAL A O 1
ATOM 2168 N N . ARG A 1 276 ? -6.791 -13.946 11.300 1.00 97.00 276 ARG A N 1
ATOM 2169 C CA . ARG A 1 276 ? -5.477 -13.308 11.513 1.00 97.00 276 ARG A CA 1
ATOM 2170 C C . ARG A 1 276 ? -4.337 -14.083 10.843 1.00 97.00 276 ARG A C 1
ATOM 2172 O O . ARG A 1 276 ? -3.371 -13.485 10.376 1.00 97.00 276 ARG A O 1
ATOM 2179 N N . GLY A 1 277 ? -4.453 -15.409 10.799 1.00 96.31 277 GLY A N 1
ATOM 2180 C CA . GLY A 1 277 ? -3.447 -16.320 10.271 1.00 96.31 277 GLY A CA 1
ATOM 2181 C C . GLY A 1 277 ? -3.495 -16.580 8.769 1.00 96.31 277 GLY A C 1
ATOM 2182 O O . GLY A 1 277 ? -2.567 -17.225 8.282 1.00 96.31 277 GLY A O 1
ATOM 2183 N N . LEU A 1 278 ? -4.510 -16.106 8.032 1.00 96.50 278 LEU A N 1
ATOM 2184 C CA . LEU A 1 278 ? -4.712 -16.457 6.613 1.00 96.50 278 LEU A CA 1
ATOM 2185 C C . LEU A 1 278 ? -3.499 -16.153 5.729 1.00 96.50 278 LEU A C 1
ATOM 2187 O O . LEU A 1 278 ? -3.168 -16.931 4.840 1.00 96.50 278 LEU A O 1
ATOM 2191 N N . GLU A 1 279 ? -2.827 -15.034 5.992 1.00 96.75 279 GLU A N 1
ATOM 2192 C CA . GLU A 1 279 ? -1.685 -14.560 5.199 1.00 96.75 279 GLU A CA 1
ATOM 2193 C C . GLU A 1 279 ? -0.341 -14.746 5.929 1.00 96.75 279 GLU A C 1
ATOM 2195 O O . GLU A 1 279 ? 0.703 -14.271 5.471 1.00 96.75 279 GLU A O 1
ATOM 2200 N N . MET A 1 280 ? -0.353 -15.455 7.064 1.00 96.69 280 MET A N 1
ATOM 2201 C CA . MET A 1 280 ? 0.838 -15.805 7.832 1.00 96.69 280 MET A CA 1
ATOM 2202 C C . MET A 1 280 ? 1.436 -17.134 7.363 1.00 96.69 280 MET A C 1
ATOM 2204 O O . MET A 1 280 ? 0.743 -18.100 7.046 1.00 96.69 280 MET A O 1
ATOM 2208 N N . THR A 1 281 ? 2.757 -17.239 7.433 1.00 96.06 281 THR A N 1
ATOM 2209 C CA . THR A 1 281 ? 3.456 -18.522 7.353 1.00 96.06 281 THR A CA 1
ATOM 2210 C C . THR A 1 281 ? 3.165 -19.379 8.590 1.00 96.06 281 THR A C 1
ATOM 2212 O O . THR A 1 281 ? 2.901 -18.874 9.681 1.00 96.06 281 THR A O 1
ATOM 2215 N N . LYS A 1 282 ? 3.334 -20.704 8.479 1.00 94.62 282 LYS A N 1
ATOM 2216 C CA . LYS A 1 282 ? 3.202 -21.625 9.630 1.00 94.62 282 LYS A CA 1
ATOM 2217 C C . LYS A 1 282 ? 4.107 -21.251 10.812 1.00 94.62 282 LYS A C 1
ATOM 2219 O O . LYS A 1 282 ? 3.769 -21.534 11.959 1.00 94.62 282 LYS A O 1
ATOM 2224 N N . LYS A 1 283 ? 5.278 -20.662 10.541 1.00 95.38 283 LYS A N 1
ATOM 2225 C CA . LYS A 1 283 ? 6.210 -20.201 11.578 1.00 95.38 283 LYS A CA 1
ATOM 2226 C C . LYS A 1 283 ? 5.637 -18.996 12.326 1.00 95.38 283 LYS A C 1
ATOM 2228 O O . LYS A 1 283 ? 5.640 -19.013 13.551 1.00 95.38 283 LYS A O 1
ATOM 2233 N N . GLU A 1 284 ? 5.119 -18.011 11.598 1.00 95.69 284 GLU A N 1
ATOM 2234 C CA . GLU A 1 284 ? 4.498 -16.805 12.164 1.00 95.69 284 GLU A CA 1
ATOM 2235 C C . GLU A 1 284 ? 3.243 -17.151 12.971 1.00 95.69 284 GLU A C 1
ATOM 2237 O O . GLU A 1 284 ? 3.133 -16.732 14.119 1.00 95.69 284 GLU A O 1
ATOM 2242 N N . GLN A 1 285 ? 2.363 -18.017 12.451 1.00 95.75 285 GLN A N 1
ATOM 2243 C CA . GLN A 1 285 ? 1.170 -18.469 13.183 1.00 95.75 285 GLN A CA 1
ATOM 2244 C C . GLN A 1 285 ? 1.532 -19.071 14.549 1.00 95.75 285 GLN A C 1
ATOM 2246 O O . GLN A 1 285 ? 0.944 -18.724 15.568 1.00 95.75 285 GLN A O 1
ATOM 2251 N N . ARG A 1 286 ? 2.562 -19.928 14.599 1.00 93.50 286 ARG A N 1
ATOM 2252 C CA . ARG A 1 286 ? 3.046 -20.522 15.857 1.00 93.50 286 ARG A CA 1
ATOM 2253 C C . ARG A 1 286 ? 3.625 -19.499 16.829 1.00 93.50 286 ARG A C 1
ATOM 2255 O O . ARG A 1 286 ? 3.678 -19.792 18.018 1.00 93.50 286 ARG A O 1
ATOM 2262 N N . GLN A 1 287 ? 4.133 -18.371 16.344 1.00 93.50 287 GLN A N 1
ATOM 2263 C CA . GLN A 1 287 ? 4.737 -17.332 17.178 1.00 93.50 287 GLN A CA 1
ATOM 2264 C C . GLN A 1 287 ? 3.700 -16.328 17.687 1.00 93.50 287 GLN A C 1
ATOM 2266 O O . GLN A 1 287 ? 3.832 -15.871 18.818 1.00 93.50 287 GLN A O 1
ATOM 2271 N N . LEU A 1 288 ? 2.681 -16.016 16.881 1.00 92.19 288 LEU A N 1
ATOM 2272 C CA . LEU A 1 288 ? 1.804 -14.859 17.084 1.00 92.19 288 LEU A CA 1
ATOM 2273 C C . LEU A 1 288 ? 0.346 -15.200 17.435 1.00 92.19 288 LEU A C 1
ATOM 2275 O O . LEU A 1 288 ? -0.367 -14.324 17.920 1.00 92.19 288 LEU A O 1
ATOM 2279 N N . LEU A 1 289 ? -0.114 -16.433 17.191 1.00 90.06 289 LEU A N 1
ATOM 2280 C CA . LEU A 1 289 ? -1.524 -16.836 17.349 1.00 90.06 289 LEU A CA 1
ATOM 2281 C C . LEU A 1 289 ? -1.756 -17.858 18.475 1.00 90.06 289 LEU A C 1
ATOM 2283 O O . LEU A 1 289 ? -2.696 -18.647 18.398 1.00 90.06 289 LEU A O 1
ATOM 2287 N N . LYS A 1 290 ? -0.880 -17.895 19.483 1.00 68.50 290 LYS A N 1
ATOM 2288 C CA . LYS A 1 290 ? -1.030 -18.807 20.628 1.00 68.50 290 LYS A CA 1
ATOM 2289 C C . LYS A 1 290 ? -2.129 -18.369 21.584 1.00 68.50 290 LYS A C 1
ATOM 2291 O O . LYS A 1 290 ? -2.190 -17.155 21.872 1.00 68.50 290 LYS A O 1
#